Protein AF-0000000069114565 (afdb_homodimer)

Nearest PDB structures (foldseek):
  1kfu-assembly1_L  TM=8.233E-01  e=1.133E-09  Homo sapiens
  1qxp-assembly1_A  TM=8.130E-01  e=9.704E-09  Rattus norvegicus
  1qxp-assembly2_B  TM=8.327E-01  e=2.237E-08  Rattus norvegicus
  2qfe-assembly1_A  TM=8.101E-01  e=4.577E-08  Homo sapiens
  1u5i-assembly1_A  TM=7.507E-01  e=4.577E-08  Rattus norvegicus

Foldseek 3Di:
DQDLPDKDKDKFKDAAPAQAQADPPGPSQLSHKKKKWFDAFWKKWKKKFFDWFFWKFKWKWFFDDAPDPPARGCCPVGVVVIHTFDQWPGPDTDTGIDDITMGGDHGGMMMMGMHGHDGRDMTMMMMMMTISDDIPPTDIYNRD/DQDLPDKDKDKFKDAAPAQAQADPPGPSQQSHKKKKWFDAQWKKWKKKFFDWFFWKFKWKWFFDDAPDPPDRGSCVVGVVVIHTFDQWPGPDTDTGIDDITMGGDHGGMMMMGMHGHDGRDMTMMMMMMTISDDIPPTDIDNRD

Organism: Magallana gigas (NCBI:txid29159)

Secondary structure (DSSP, 8-state):
-----EEEEEEEEE-TTTT---STTSTTGGGS-EEEEEE-SEEEEEEEE-SSS-EEEEEEEEPSSS-----TTHHHHHTTTPEEP-SS---S-EESBPPPEEEEE-SEEEEEEEEESSTT--EEEEEEEEESSPPEEEEEES--/-----EEEEEEEEE-TTTT---STTSTTGGGS-EEEEEE-SEEEEEEEE-SSS-EEEEEEEEPSSS-----TTHHHHHTTTPEEP-SS---S-EESBPPPEEEEE-SEEEEEEEEESSTT--EEEEEEEEESSPPEEEEEES--

InterPro domains:
  IPR022682 Peptidase C2, calpain, large subunit, domain III [PF01067] (11-42)
  IPR036213 Calpain large subunit, domain III superfamily [SSF49758] (7-135)

Radius of gyration: 19.57 Å; Cα contacts (8 Å, |Δi|>4): 804; chains: 2; bounding box: 42×56×42 Å

Sequence (288 aa):
AKSYDHVKCLTGQWRAGSNAGGQVSNRTFHINPQIKIKSSDQRVKFQLMVDSKAPIGLKLFKLKGESVPVGIDWLYKHYRDAVRMTDGDDGPFVMGTSAPAVYSLEAGSYVCLLHMDQPDTERRFALVIRSQTPLYDIEPHQMEAKSYDHVKCLTGQWRAGSNAGGQVSNRTFHINPQIKIKSSDQRVKFQLMVDSKAPIGLKLFKLKGESVPVGIDWLYKHYRDAVRMTDGDDGPFVMGTSAPAVYSLEAGSYVCLLHMDQPDTERRFALVIRSQTPLYDIEPHQME

pLDDT: mean 88.67, std 11.83, range [45.0, 98.0]

Solvent-accessible surface area (backbone atoms only — not comparable to full-atom values): 14811 Å² total; per-residue (Å²): 129,88,58,52,72,30,76,48,70,52,68,38,33,32,32,56,91,67,23,19,19,9,30,80,88,36,92,45,24,45,38,18,26,32,34,35,36,32,36,57,70,42,52,38,32,42,27,50,32,40,87,48,87,40,53,34,30,52,46,42,28,39,47,76,64,85,84,62,77,90,54,82,41,48,51,60,74,35,44,84,66,32,43,75,58,74,76,32,70,41,64,81,60,36,56,18,57,43,71,66,20,46,33,82,37,60,66,46,35,34,39,38,37,41,28,37,71,47,59,47,50,64,47,49,36,38,38,40,40,30,18,54,56,78,68,46,72,73,45,78,39,50,41,103,129,87,58,52,71,29,76,48,70,50,69,38,33,33,33,56,92,67,22,19,19,10,30,82,89,37,92,44,23,48,39,16,28,34,34,33,34,33,38,58,71,40,50,37,32,42,26,50,31,40,89,45,88,40,52,34,32,52,47,42,27,39,47,75,66,86,81,64,74,86,52,88,40,51,51,62,76,34,43,86,65,31,43,74,59,73,77,32,68,41,66,84,61,37,56,18,60,44,71,65,19,47,34,82,38,59,67,45,36,34,37,37,39,43,27,39,70,47,59,49,50,64,46,49,38,40,39,40,39,31,18,55,56,78,69,46,71,72,44,78,40,52,39,103

Structure (mmCIF, N/CA/C/O backbone):
data_AF-0000000069114565-model_v1
#
loop_
_entity.id
_entity.type
_entity.pdbx_description
1 polymer 'Peptidase C2 calpain large subunit domain-containing protein'
#
loop_
_atom_site.group_PDB
_atom_site.id
_atom_site.type_symbol
_atom_site.label_atom_id
_atom_site.label_alt_id
_atom_site.label_comp_id
_atom_site.label_asym_id
_atom_site.label_entity_id
_atom_site.label_seq_id
_atom_site.pdbx_PDB_ins_code
_atom_site.Cartn_x
_atom_site.Cartn_y
_atom_site.Cartn_z
_atom_site.occupancy
_atom_site.B_iso_or_equiv
_atom_site.auth_seq_id
_atom_site.auth_comp_id
_atom_site.auth_asym_id
_atom_site.auth_atom_id
_atom_site.pdbx_PDB_model_num
ATOM 1 N N . ALA A 1 1 ? -22.625 -2.672 -4.906 1 45 1 ALA A N 1
ATOM 2 C CA . ALA A 1 1 ? -21.406 -3.455 -5.027 1 45 1 ALA A CA 1
ATOM 3 C C . ALA A 1 1 ? -20.734 -3.648 -3.67 1 45 1 ALA A C 1
ATOM 5 O O . ALA A 1 1 ? -20.766 -2.748 -2.826 1 45 1 ALA A O 1
ATOM 6 N N . LYS A 1 2 ? -20.484 -4.863 -3.246 1 62.31 2 LYS A N 1
ATOM 7 C CA . LYS A 1 2 ? -19.938 -5.121 -1.918 1 62.31 2 LYS A CA 1
ATOM 8 C C . LYS A 1 2 ? -18.578 -4.441 -1.741 1 62.31 2 LYS A C 1
ATOM 10 O O . LYS A 1 2 ? -17.75 -4.43 -2.662 1 62.31 2 LYS A O 1
ATOM 15 N N . SER A 1 3 ? -18.375 -3.717 -0.703 1 83.5 3 SER A N 1
ATOM 16 C CA . SER A 1 3 ? -17.203 -2.91 -0.354 1 83.5 3 SER A CA 1
ATOM 17 C C . SER A 1 3 ? -16.016 -3.787 -0.011 1 83.5 3 SER A C 1
ATOM 19 O O . SER A 1 3 ? -16.172 -4.914 0.46 1 83.5 3 SER A O 1
ATOM 21 N N . TYR A 1 4 ? -14.93 -3.518 -0.541 1 93.38 4 TYR A N 1
ATOM 22 C CA . TYR A 1 4 ? -13.68 -4.184 -0.188 1 93.38 4 TYR A CA 1
ATOM 23 C C . TYR A 1 4 ? -13.172 -3.715 1.171 1 93.38 4 TYR A C 1
ATOM 25 O O . TYR A 1 4 ? -12.141 -3.053 1.26 1 93.38 4 TYR A O 1
ATOM 33 N N . ASP A 1 5 ? -13.797 -4.203 2.199 1 91.25 5 ASP A N 1
ATOM 34 C CA . ASP A 1 5 ? -13.609 -3.604 3.518 1 91.25 5 ASP A CA 1
ATOM 35 C C . ASP A 1 5 ? -12.516 -4.328 4.301 1 91.25 5 ASP A C 1
ATOM 37 O O . ASP A 1 5 ? -12.367 -4.117 5.504 1 91.25 5 ASP A O 1
ATOM 41 N N . HIS A 1 6 ? -11.883 -5.234 3.736 1 95.25 6 HIS A N 1
ATOM 42 C CA . HIS A 1 6 ? -10.727 -5.883 4.348 1 95.25 6 HIS A CA 1
ATOM 43 C C . HIS A 1 6 ? -9.445 -5.559 3.584 1 95.25 6 HIS A C 1
ATOM 45 O O . HIS A 1 6 ? -9.359 -5.801 2.379 1 95.25 6 HIS A O 1
ATOM 51 N N . VAL A 1 7 ? -8.484 -4.953 4.301 1 96 7 VAL A N 1
ATOM 52 C CA . VAL A 1 7 ? -7.27 -4.488 3.639 1 96 7 VAL A CA 1
ATOM 53 C C . VAL A 1 7 ? -6.043 -5.066 4.34 1 96 7 VAL A C 1
ATOM 55 O O . VAL A 1 7 ? -5.961 -5.059 5.57 1 96 7 VAL A O 1
ATOM 58 N N . LYS A 1 8 ? -5.168 -5.641 3.594 1 95.56 8 LYS A N 1
ATOM 59 C CA . LYS A 1 8 ? -3.863 -6.109 4.051 1 95.56 8 LYS A CA 1
ATOM 60 C C . LYS A 1 8 ? -2.738 -5.504 3.213 1 95.56 8 LYS A C 1
ATOM 62 O O . LYS A 1 8 ? -2.908 -5.262 2.018 1 95.56 8 LYS A O 1
ATOM 67 N N . CYS A 1 9 ? -1.69 -5.203 3.855 1 95.44 9 CYS A N 1
ATOM 68 C CA . CYS A 1 9 ? -0.542 -4.648 3.15 1 95.44 9 CYS A CA 1
ATOM 69 C C . CYS A 1 9 ? 0.726 -5.43 3.469 1 95.44 9 CYS A C 1
ATOM 71 O O . CYS A 1 9 ? 0.969 -5.781 4.625 1 95.44 9 CYS A O 1
ATOM 73 N N . LEU A 1 10 ? 1.5 -5.746 2.516 1 96.62 10 LEU A N 1
ATOM 74 C CA . LEU A 1 10 ? 2.773 -6.449 2.631 1 96.62 10 LEU A CA 1
ATOM 75 C C . LEU A 1 10 ? 3.887 -5.668 1.939 1 96.62 10 LEU A C 1
ATOM 77 O O . LEU A 1 10 ? 3.643 -4.965 0.958 1 96.62 10 LEU A O 1
ATOM 81 N N . THR A 1 11 ? 5.059 -5.75 2.465 1 97 11 THR A N 1
ATOM 82 C CA . THR A 1 11 ? 6.23 -5.168 1.821 1 97 11 THR A CA 1
ATOM 83 C C . THR A 1 11 ? 7.32 -6.219 1.631 1 97 11 THR A C 1
ATOM 85 O O . THR A 1 11 ? 7.293 -7.273 2.268 1 97 11 THR A O 1
ATOM 88 N N . GLY A 1 12 ? 8.102 -5.961 0.69 1 97.19 12 GLY A N 1
ATOM 89 C CA . GLY A 1 12 ? 9.234 -6.836 0.424 1 97.19 12 GLY A CA 1
ATOM 90 C C . GLY A 1 12 ? 10.258 -6.223 -0.508 1 97.19 12 GLY A C 1
ATOM 91 O O . GLY A 1 12 ? 10.242 -5.012 -0.746 1 97.19 12 GLY A O 1
ATOM 92 N N . GLN A 1 13 ? 11.18 -7.105 -0.92 1 97.25 13 GLN A N 1
ATOM 93 C CA . GLN A 1 13 ? 12.258 -6.668 -1.801 1 97.25 13 GLN A CA 1
ATOM 94 C C . GLN A 1 13 ? 12.703 -7.793 -2.734 1 97.25 13 GLN A C 1
ATOM 96 O O . GLN A 1 13 ? 12.922 -8.922 -2.293 1 97.25 13 GLN A O 1
ATOM 101 N N . TRP A 1 14 ? 12.672 -7.473 -3.982 1 97.06 14 TRP A N 1
ATOM 102 C CA . TRP A 1 14 ? 13.422 -8.328 -4.898 1 97.06 14 TRP A CA 1
ATOM 103 C C . TRP A 1 14 ? 14.93 -8.133 -4.719 1 97.06 14 TRP A C 1
ATOM 105 O O . TRP A 1 14 ? 15.414 -7.004 -4.738 1 97.06 14 TRP A O 1
ATOM 115 N N . ARG A 1 15 ? 15.625 -9.18 -4.566 1 97.44 15 ARG A N 1
ATOM 116 C CA . ARG A 1 15 ? 17.078 -9.133 -4.406 1 97.44 15 ARG A CA 1
ATOM 117 C C . ARG A 1 15 ? 17.766 -9.984 -5.469 1 97.44 15 ARG A C 1
ATOM 119 O O . ARG A 1 15 ? 17.391 -11.141 -5.688 1 97.44 15 ARG A O 1
ATOM 126 N N . ALA A 1 16 ? 18.7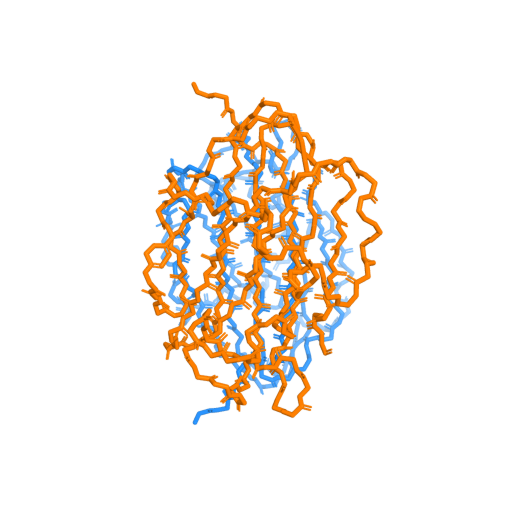5 -9.352 -6.031 1 97.38 16 ALA A N 1
ATOM 127 C CA . ALA A 1 16 ? 19.547 -10.07 -7.027 1 97.38 16 ALA A CA 1
ATOM 128 C C . ALA A 1 16 ? 20.219 -11.297 -6.414 1 97.38 16 ALA A C 1
ATOM 130 O O . ALA A 1 16 ? 20.734 -11.234 -5.297 1 97.38 16 ALA A O 1
ATOM 131 N N . GLY A 1 17 ? 20.156 -12.352 -7.188 1 95.69 17 GLY A N 1
ATOM 132 C CA . GLY A 1 17 ? 20.781 -13.578 -6.727 1 95.69 17 GLY A CA 1
ATOM 133 C C . GLY A 1 17 ? 19.969 -14.312 -5.68 1 95.69 17 GLY A C 1
ATOM 134 O O . GLY A 1 17 ? 20.406 -15.32 -5.133 1 95.69 17 GLY A O 1
ATOM 135 N N . SER A 1 18 ? 18.844 -13.844 -5.398 1 95.75 18 SER A N 1
ATOM 136 C CA . SER A 1 18 ? 18 -14.445 -4.363 1 95.75 18 SER A CA 1
ATOM 137 C C . SER A 1 18 ? 16.578 -14.664 -4.863 1 95.75 18 SER A C 1
ATOM 139 O O . SER A 1 18 ? 16.281 -15.703 -5.453 1 95.75 18 SER A O 1
ATOM 141 N N . ASN A 1 19 ? 15.758 -13.68 -4.93 1 95.75 19 ASN A N 1
ATOM 142 C CA . ASN A 1 19 ? 14.352 -13.93 -5.227 1 95.75 19 ASN A CA 1
ATOM 143 C C . ASN A 1 19 ? 13.867 -13.094 -6.41 1 95.75 19 ASN A C 1
ATOM 145 O O . ASN A 1 19 ? 12.664 -12.867 -6.566 1 95.75 19 ASN A O 1
ATOM 149 N N . ALA A 1 20 ? 14.82 -12.5 -7.094 1 97.06 20 ALA A N 1
ATOM 150 C CA . ALA A 1 20 ? 14.492 -11.734 -8.297 1 97.06 20 ALA A CA 1
ATOM 151 C C . ALA A 1 20 ? 14.516 -12.625 -9.531 1 97.06 20 ALA A C 1
ATOM 153 O O . ALA A 1 20 ? 15.461 -12.586 -10.32 1 97.06 20 ALA A O 1
ATOM 154 N N . GLY A 1 21 ? 13.406 -13.258 -9.789 1 95.31 21 GLY A N 1
ATOM 155 C CA . GLY A 1 21 ? 13.406 -14.328 -10.773 1 95.31 21 GLY A CA 1
ATOM 156 C C . GLY A 1 21 ? 12.969 -13.883 -12.148 1 95.31 21 GLY A C 1
ATOM 157 O O . GLY A 1 21 ? 13.094 -14.633 -13.125 1 95.31 21 GLY A O 1
ATOM 158 N N . GLY A 1 22 ? 12.359 -12.633 -12.25 1 95.56 22 GLY A N 1
ATOM 159 C CA . GLY A 1 22 ? 11.883 -12.172 -13.547 1 95.56 22 GLY A CA 1
ATOM 160 C C . GLY A 1 22 ? 10.492 -12.664 -13.883 1 95.56 22 GLY A C 1
ATOM 161 O O . GLY A 1 22 ? 9.812 -13.25 -13.031 1 95.56 22 GLY A O 1
ATOM 162 N N . GLN A 1 23 ? 10.086 -12.453 -15.125 1 94.44 23 GLN A N 1
ATOM 163 C CA . GLN A 1 23 ? 8.711 -12.773 -15.516 1 94.44 23 GLN A CA 1
ATOM 164 C C . GLN A 1 23 ? 8.547 -14.266 -15.75 1 94.44 23 GLN A C 1
ATOM 166 O O . GLN A 1 23 ? 9.516 -15.023 -15.703 1 94.44 23 GLN A O 1
ATOM 171 N N . VAL A 1 24 ? 7.293 -14.695 -15.977 1 88.44 24 VAL A N 1
ATOM 172 C CA . VAL A 1 24 ? 6.902 -16.109 -15.984 1 88.44 24 VAL A CA 1
ATOM 173 C C . VAL A 1 24 ? 7.633 -16.844 -17.109 1 88.44 24 VAL A C 1
ATOM 175 O O . VAL A 1 24 ? 7.816 -18.062 -17.047 1 88.44 24 VAL A O 1
ATOM 178 N N . SER A 1 25 ? 8.086 -16.172 -18.125 1 90.19 25 SER A N 1
ATOM 179 C CA . SER A 1 25 ? 8.797 -16.812 -19.219 1 90.19 25 SER A CA 1
ATOM 180 C C . SER A 1 25 ? 10.211 -17.203 -18.812 1 90.19 25 SER A C 1
ATOM 182 O O . SER A 1 25 ? 10.867 -18 -19.484 1 90.19 25 SER A O 1
ATOM 184 N N . ASN A 1 26 ? 10.695 -16.688 -17.781 1 93 26 ASN A N 1
ATOM 185 C CA . ASN A 1 26 ? 12.016 -17.031 -17.266 1 93 26 ASN A CA 1
ATOM 186 C C . ASN A 1 26 ? 11.977 -18.328 -16.453 1 93 26 ASN A C 1
ATOM 188 O O . ASN A 1 26 ? 11.039 -18.562 -15.695 1 93 26 ASN A O 1
ATOM 192 N N . ARG A 1 27 ? 12.992 -19.078 -16.531 1 90.44 27 ARG A N 1
ATOM 193 C CA . ARG A 1 27 ? 13.078 -20.344 -15.805 1 90.44 27 ARG A CA 1
ATOM 194 C C . ARG A 1 27 ? 13.055 -20.109 -14.297 1 90.44 27 ARG A C 1
ATOM 196 O O . ARG A 1 27 ? 12.602 -20.969 -13.539 1 90.44 27 ARG A O 1
ATOM 203 N N . THR A 1 28 ? 13.484 -18.922 -13.852 1 92.19 28 THR A N 1
ATOM 204 C CA . THR A 1 28 ? 13.648 -18.656 -12.43 1 92.19 28 THR A CA 1
ATOM 205 C C . THR A 1 28 ? 12.422 -17.938 -11.867 1 92.19 28 THR A C 1
ATOM 207 O O . THR A 1 28 ? 12.43 -17.484 -10.719 1 92.19 28 THR A O 1
ATOM 210 N N . PHE A 1 29 ? 11.32 -17.875 -12.633 1 91.62 29 PHE A N 1
ATOM 211 C CA . PHE A 1 29 ? 10.188 -17.062 -12.234 1 91.62 29 PHE A CA 1
ATOM 212 C C . PHE A 1 29 ? 9.641 -17.5 -10.883 1 91.62 29 PHE A C 1
ATOM 214 O O . PHE A 1 29 ? 9.094 -16.703 -10.125 1 91.62 29 PHE A O 1
ATOM 221 N N . HIS A 1 30 ? 9.82 -18.766 -10.508 1 90.38 30 HIS A N 1
ATOM 222 C CA . HIS A 1 30 ? 9.188 -19.344 -9.328 1 90.38 30 HIS A CA 1
ATOM 223 C C . HIS A 1 30 ? 9.875 -18.875 -8.047 1 90.38 30 HIS A C 1
ATOM 225 O O . HIS A 1 30 ? 9.344 -19.062 -6.945 1 90.38 30 HIS A O 1
ATOM 231 N N . ILE A 1 31 ? 11.039 -18.172 -8.172 1 92.88 31 ILE A N 1
ATOM 232 C CA . ILE A 1 31 ? 11.727 -17.734 -6.957 1 92.88 31 ILE A CA 1
ATOM 233 C C . ILE A 1 31 ? 11.242 -16.344 -6.562 1 92.88 31 ILE A C 1
ATOM 235 O O . ILE A 1 31 ? 11.617 -15.828 -5.508 1 92.88 31 ILE A O 1
ATOM 239 N N . ASN A 1 32 ? 10.445 -15.766 -7.387 1 94.62 32 ASN A N 1
ATOM 240 C CA . ASN A 1 32 ? 9.883 -14.453 -7.082 1 94.62 32 ASN A CA 1
ATOM 241 C C . ASN A 1 32 ? 9.016 -14.492 -5.824 1 94.62 32 ASN A C 1
ATOM 243 O O . ASN A 1 32 ? 8.57 -15.562 -5.41 1 94.62 32 ASN A O 1
ATOM 247 N N . PRO A 1 33 ? 8.758 -13.336 -5.215 1 95.06 33 PRO A N 1
ATOM 248 C CA . PRO A 1 33 ? 7.832 -13.273 -4.082 1 95.06 33 PRO A CA 1
ATOM 249 C C . PRO A 1 33 ? 6.465 -13.867 -4.41 1 95.06 33 PRO A C 1
ATOM 251 O O . PRO A 1 33 ? 5.914 -13.609 -5.484 1 95.06 33 PRO A O 1
ATOM 254 N N . GLN A 1 34 ? 5.973 -14.617 -3.498 1 93.38 34 GLN A N 1
ATOM 255 C CA . GLN A 1 34 ? 4.684 -15.281 -3.639 1 93.38 34 GLN A CA 1
ATOM 256 C C . GLN A 1 34 ? 3.838 -15.117 -2.379 1 93.38 34 GLN A C 1
ATOM 258 O O . GLN A 1 34 ? 4.363 -15.133 -1.266 1 93.38 34 GLN A O 1
ATOM 263 N N . ILE A 1 35 ? 2.527 -15.016 -2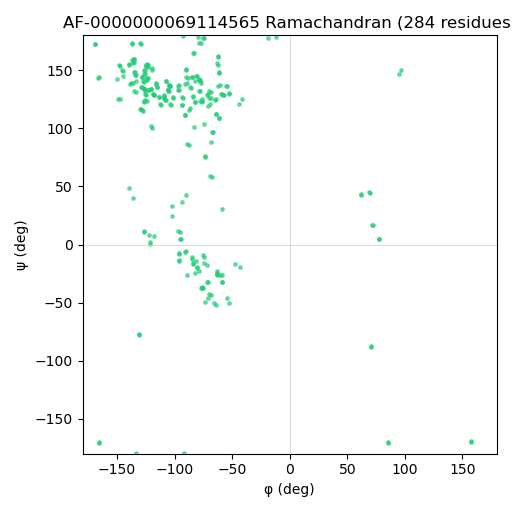.627 1 93.25 35 ILE A N 1
ATOM 264 C CA . ILE A 1 35 ? 1.592 -14.961 -1.509 1 93.25 35 ILE A CA 1
ATOM 265 C C . ILE A 1 35 ? 0.481 -15.992 -1.711 1 93.25 35 ILE A C 1
ATOM 267 O O . ILE A 1 35 ? -0.31 -15.883 -2.65 1 93.25 35 ILE A O 1
ATOM 271 N N . LYS A 1 36 ? 0.442 -16.891 -0.832 1 90.81 36 LYS A N 1
ATOM 272 C CA . LYS A 1 36 ? -0.674 -17.828 -0.847 1 90.81 36 LYS A CA 1
ATOM 273 C C . LYS A 1 36 ? -1.869 -17.266 -0.075 1 90.81 36 LYS A C 1
ATOM 275 O O . LYS A 1 36 ? -1.71 -16.734 1.021 1 90.81 36 LYS A O 1
ATOM 280 N N . ILE A 1 37 ? -2.955 -17.406 -0.664 1 92.06 37 ILE A N 1
ATOM 281 C CA . ILE A 1 37 ? -4.164 -16.953 0.02 1 92.06 37 ILE A CA 1
ATOM 282 C C . ILE A 1 37 ? -5.254 -18.016 -0.112 1 92.06 37 ILE A C 1
ATOM 284 O O . ILE A 1 37 ? -5.27 -18.781 -1.082 1 92.06 37 ILE A O 1
ATOM 288 N N . LYS A 1 38 ? -6.059 -18.078 0.865 1 92.94 38 LYS A N 1
ATOM 289 C CA . LYS A 1 38 ? -7.324 -18.812 0.797 1 92.94 38 LYS A CA 1
ATOM 290 C C . LYS A 1 38 ? -8.508 -17.859 0.773 1 92.94 38 LYS A C 1
ATOM 292 O O . LYS A 1 38 ? -8.578 -16.922 1.578 1 92.94 38 LYS A O 1
ATOM 297 N N . SER A 1 39 ? -9.305 -18.062 -0.159 1 94.06 39 SER A N 1
ATOM 298 C CA . SER A 1 39 ? -10.406 -17.125 -0.337 1 94.06 39 SER A CA 1
ATOM 299 C C . SER A 1 39 ? -11.75 -17.859 -0.415 1 94.06 39 SER A C 1
ATOM 301 O O . SER A 1 39 ? -11.82 -18.969 -0.923 1 94.06 39 SER A O 1
ATOM 303 N N . SER A 1 40 ? -12.789 -17.25 0.141 1 95.81 40 SER A N 1
ATOM 304 C CA . SER A 1 40 ? -14.164 -17.609 -0.206 1 95.81 40 SER A CA 1
ATOM 305 C C . SER A 1 40 ? -14.547 -17.062 -1.58 1 95.81 40 SER A C 1
ATOM 307 O O . SER A 1 40 ? -13.711 -16.484 -2.281 1 95.81 40 SER A O 1
ATOM 309 N N . ASP A 1 41 ? -15.773 -17.359 -2.037 1 96.62 41 ASP A N 1
ATOM 310 C CA . ASP A 1 41 ? -16.281 -16.734 -3.254 1 96.62 41 ASP A CA 1
ATOM 311 C C . ASP A 1 41 ? -16.375 -15.219 -3.086 1 96.62 41 ASP A C 1
ATOM 313 O O . ASP A 1 41 ? -17.219 -14.719 -2.35 1 96.62 41 ASP A O 1
ATOM 317 N N . GLN A 1 42 ? -15.492 -14.531 -3.762 1 97.19 42 GLN A N 1
ATOM 318 C CA . GLN A 1 42 ? -15.492 -13.078 -3.625 1 97.19 42 GLN A CA 1
ATOM 319 C C . GLN A 1 42 ? -14.594 -12.43 -4.672 1 97.19 42 GLN A C 1
ATOM 321 O O . GLN A 1 42 ? -13.875 -13.117 -5.395 1 97.19 42 GLN A O 1
ATOM 326 N N . ARG A 1 43 ? -14.672 -11.148 -4.703 1 96.31 43 ARG A N 1
ATOM 327 C CA . ARG A 1 43 ? -13.719 -10.367 -5.488 1 96.31 43 ARG A CA 1
ATOM 328 C C . ARG A 1 43 ? -12.578 -9.859 -4.617 1 96.31 43 ARG A C 1
ATOM 330 O O . ARG A 1 43 ? -12.797 -9.461 -3.471 1 96.31 43 ARG A O 1
ATOM 337 N N . VAL A 1 44 ? -11.414 -9.953 -5.133 1 96.81 44 VAL A N 1
ATOM 338 C CA . VAL A 1 44 ? -10.219 -9.5 -4.43 1 96.81 44 VAL A CA 1
ATOM 339 C C . VAL A 1 44 ? -9.406 -8.578 -5.336 1 96.81 44 VAL A C 1
ATOM 341 O O . VAL A 1 44 ? -9.25 -8.844 -6.531 1 96.81 44 VAL A O 1
ATOM 344 N N . LYS A 1 45 ? -8.938 -7.48 -4.77 1 95.81 45 LYS A N 1
ATOM 345 C CA . LYS A 1 45 ? -8.094 -6.512 -5.469 1 95.81 45 LYS A CA 1
ATOM 346 C C . LYS A 1 45 ? -6.645 -6.609 -5.008 1 95.81 45 LYS A C 1
ATOM 348 O O . LYS A 1 45 ? -6.371 -6.68 -3.809 1 95.81 45 LYS A O 1
ATOM 353 N N . PHE A 1 46 ? -5.758 -6.621 -5.98 1 96 46 PHE A N 1
ATOM 354 C CA . PHE A 1 46 ? -4.324 -6.566 -5.711 1 96 46 PHE A CA 1
ATOM 355 C C . PHE A 1 46 ? -3.705 -5.324 -6.336 1 96 46 PHE A C 1
ATOM 357 O O . PHE A 1 46 ? -3.908 -5.051 -7.523 1 96 46 PHE A O 1
ATOM 364 N N . GLN A 1 47 ? -2.996 -4.625 -5.609 1 94.69 47 GLN A N 1
ATOM 365 C CA . GLN A 1 47 ? -2.268 -3.471 -6.125 1 94.69 47 GLN A CA 1
ATOM 366 C C . GLN A 1 47 ? -0.793 -3.531 -5.734 1 94.69 47 GLN A C 1
ATOM 368 O O . GLN A 1 47 ? -0.457 -3.467 -4.551 1 94.69 47 GLN A O 1
ATOM 373 N N . LEU A 1 48 ? 0.036 -3.648 -6.719 1 95.62 48 LEU A N 1
ATOM 374 C CA . LEU A 1 48 ? 1.481 -3.752 -6.551 1 95.62 48 LEU A CA 1
ATOM 375 C C . LEU A 1 48 ? 2.166 -2.438 -6.914 1 95.62 48 LEU A C 1
ATOM 377 O O . LEU A 1 48 ? 1.811 -1.8 -7.906 1 95.62 48 LEU A O 1
ATOM 381 N N . MET A 1 49 ? 3.139 -2.002 -6.094 1 94.81 49 MET A N 1
ATOM 382 C CA . MET A 1 49 ? 3.76 -0.715 -6.395 1 94.81 49 MET A CA 1
ATOM 383 C C . MET A 1 49 ? 5.242 -0.729 -6.035 1 94.81 49 MET A C 1
ATOM 385 O O . MET A 1 49 ? 5.645 -1.377 -5.066 1 94.81 49 MET A O 1
ATOM 389 N N . VAL A 1 50 ? 6.02 0.02 -6.742 1 94.62 50 VAL A N 1
ATOM 390 C CA . VAL A 1 50 ? 7.422 0.313 -6.469 1 94.62 50 VAL A CA 1
ATOM 391 C C . VAL A 1 50 ? 7.656 1.82 -6.535 1 94.62 50 VAL A C 1
ATOM 393 O O . VAL A 1 50 ? 6.719 2.594 -6.746 1 94.62 50 VAL A O 1
ATOM 396 N N . ASP A 1 51 ? 8.828 2.262 -6.18 1 91.38 51 ASP A N 1
ATOM 397 C CA . ASP A 1 51 ? 9.094 3.678 -5.941 1 91.38 51 ASP A CA 1
ATOM 398 C C . ASP A 1 51 ? 9.312 4.426 -7.254 1 91.38 51 ASP A C 1
ATOM 400 O O . ASP A 1 51 ? 9.281 5.656 -7.285 1 91.38 51 ASP A O 1
ATOM 404 N N . SER A 1 52 ? 9.625 3.742 -8.289 1 86.75 52 SER A N 1
ATOM 405 C CA . SER A 1 52 ? 9.977 4.363 -9.555 1 86.75 52 SER A CA 1
ATOM 406 C C . SER A 1 52 ? 9.328 3.637 -10.727 1 86.75 52 SER A C 1
ATOM 408 O O . SER A 1 52 ? 8.664 2.615 -10.539 1 86.75 52 SER A O 1
ATOM 410 N N . LYS A 1 53 ? 9.57 4.324 -11.812 1 87.31 53 LYS A N 1
ATOM 411 C CA . LYS A 1 53 ? 9.055 3.697 -13.031 1 87.31 53 LYS A CA 1
ATOM 412 C C . LYS A 1 53 ? 9.805 2.406 -13.344 1 87.31 53 LYS A C 1
ATOM 414 O O . LYS A 1 53 ? 10.945 2.445 -13.797 1 87.31 53 LYS A O 1
ATOM 419 N N . ALA A 1 54 ? 9.344 1.398 -13.008 1 91.88 54 ALA A N 1
ATOM 420 C CA . ALA A 1 54 ? 9.844 0.054 -13.273 1 91.88 54 ALA A CA 1
ATOM 421 C C . ALA A 1 54 ? 8.711 -0.896 -13.633 1 91.88 54 ALA A C 1
ATOM 423 O O . ALA A 1 54 ? 7.629 -0.84 -13.039 1 91.88 54 ALA A O 1
ATOM 424 N N . PRO A 1 55 ? 9 -1.729 -14.609 1 94.75 55 PRO A N 1
ATOM 425 C CA . PRO A 1 55 ? 7.949 -2.682 -14.992 1 94.75 55 PRO A CA 1
ATOM 426 C C . PRO A 1 55 ? 7.727 -3.764 -13.938 1 94.75 55 PRO A C 1
ATOM 428 O O . PRO A 1 55 ? 8.656 -4.492 -13.578 1 94.75 55 PRO A O 1
ATOM 431 N N . ILE A 1 56 ? 6.594 -3.789 -13.453 1 95.88 56 ILE A N 1
ATOM 432 C CA . ILE A 1 56 ? 6.242 -4.805 -12.461 1 95.88 56 ILE A CA 1
ATOM 433 C C . ILE A 1 56 ? 5.023 -5.594 -12.945 1 95.88 56 ILE A C 1
ATOM 435 O O . ILE A 1 56 ? 4.223 -5.086 -13.734 1 95.88 56 ILE A O 1
ATOM 439 N N . GLY A 1 57 ? 4.969 -6.859 -12.453 1 95.5 57 GLY A N 1
ATOM 440 C CA . GLY A 1 57 ? 3.842 -7.707 -12.805 1 95.5 57 GLY A CA 1
ATOM 441 C C . GLY A 1 57 ? 3.348 -8.547 -11.641 1 95.5 57 GLY A C 1
ATOM 442 O O . GLY A 1 57 ? 4.102 -8.828 -10.711 1 95.5 57 GLY A O 1
ATOM 443 N N . LEU A 1 58 ? 2.131 -8.883 -11.773 1 96.12 58 LEU A N 1
ATOM 444 C CA . LEU A 1 58 ? 1.455 -9.766 -10.828 1 96.12 58 LEU A CA 1
ATOM 445 C C . LEU A 1 58 ? 0.628 -10.82 -11.57 1 96.12 58 LEU A C 1
ATOM 447 O O . LEU A 1 58 ? -0.055 -10.5 -12.547 1 96.12 58 LEU A O 1
ATOM 451 N N . LYS A 1 59 ? 0.812 -12.031 -11.141 1 93.38 59 LYS A N 1
ATOM 452 C CA . LYS A 1 59 ? 0.012 -13.125 -11.68 1 93.38 59 LYS A CA 1
ATOM 453 C C . LYS A 1 59 ? -0.649 -13.922 -10.555 1 93.38 59 LYS A C 1
ATOM 455 O O . LYS A 1 59 ? -0.033 -14.172 -9.516 1 93.38 59 LYS A O 1
ATOM 460 N N . LEU A 1 60 ? -1.852 -14.297 -10.797 1 94.62 60 LEU A N 1
ATOM 461 C CA . LEU A 1 60 ? -2.58 -15.094 -9.812 1 94.62 60 LEU A CA 1
ATOM 462 C C . LEU A 1 60 ? -2.885 -16.484 -10.367 1 94.62 60 LEU A C 1
ATOM 464 O O . LEU A 1 60 ? -3.334 -16.625 -11.5 1 94.62 60 LEU A O 1
ATOM 468 N N . PHE A 1 61 ? -2.648 -17.453 -9.523 1 92.38 61 PHE A N 1
ATOM 469 C CA . PHE A 1 61 ? -2.871 -18.844 -9.906 1 92.38 61 PHE A CA 1
ATOM 470 C C . PHE A 1 61 ? -3.799 -19.547 -8.906 1 92.38 61 PHE A C 1
ATOM 472 O O . PHE A 1 61 ? -3.607 -19.438 -7.695 1 92.38 61 PHE A O 1
ATOM 479 N N . LYS A 1 62 ? -4.734 -20.203 -9.438 1 91.88 62 LYS A N 1
ATOM 480 C CA . LYS A 1 62 ? -5.555 -21.062 -8.602 1 91.88 62 LYS A CA 1
ATOM 481 C C . LYS A 1 62 ? -4.895 -22.422 -8.398 1 91.88 62 LYS A C 1
ATOM 483 O O . LYS A 1 62 ? -4.438 -23.047 -9.359 1 91.88 62 LYS A O 1
ATOM 488 N N . LEU A 1 63 ? -4.781 -22.797 -7.203 1 87.12 63 LEU A N 1
ATOM 489 C CA . LEU A 1 63 ? -4.172 -24.078 -6.895 1 87.12 63 LEU A CA 1
ATOM 490 C C . LEU A 1 63 ? -5.219 -25.188 -6.859 1 87.12 63 LEU A C 1
ATOM 492 O O . LEU A 1 63 ? -6.355 -24.953 -6.434 1 87.12 63 LEU A O 1
ATOM 496 N N . LYS A 1 64 ? -4.684 -26.312 -7.34 1 80.75 64 LYS A N 1
ATOM 497 C CA . LYS A 1 64 ? -5.539 -27.484 -7.227 1 80.75 64 LYS A CA 1
ATOM 498 C C . LYS A 1 64 ? -5.355 -28.172 -5.875 1 80.75 64 LYS A C 1
ATOM 500 O O . LYS A 1 64 ? -4.227 -28.438 -5.453 1 80.75 64 LYS A O 1
ATOM 505 N N . GLY A 1 65 ? -6.297 -28.266 -4.996 1 68.06 65 GLY A N 1
ATOM 506 C CA . GLY A 1 65 ? -6.289 -28.984 -3.734 1 68.06 65 GLY A CA 1
ATOM 507 C C . GLY A 1 65 ? -5.945 -28.094 -2.547 1 68.06 65 GLY A C 1
ATOM 508 O O . GLY A 1 65 ? -5.371 -27.016 -2.713 1 68.06 65 GLY A O 1
ATOM 509 N N . GLU A 1 66 ? -6.387 -28.312 -1.354 1 58.44 66 GLU A N 1
ATOM 510 C CA . GLU A 1 66 ? -6.336 -27.469 -0.165 1 58.44 66 GLU A CA 1
ATOM 511 C C . GLU A 1 66 ? -4.93 -27.422 0.424 1 58.44 66 GLU A C 1
ATOM 513 O O . GLU A 1 66 ? -4.512 -26.406 0.98 1 58.44 66 GLU A O 1
ATOM 518 N N . SER A 1 67 ? -4.266 -28.641 0.64 1 55.5 67 SER A N 1
ATOM 519 C CA . SER A 1 67 ? -3.129 -28.734 1.554 1 55.5 67 SER A CA 1
ATOM 520 C C . SER A 1 67 ? -1.812 -28.484 0.824 1 55.5 67 SER A C 1
ATOM 522 O O . SER A 1 67 ? -1.119 -29.438 0.451 1 55.5 67 SER A O 1
ATOM 524 N N . VAL A 1 68 ? -1.781 -27.609 0.04 1 53.31 68 VAL A N 1
ATOM 525 C CA . VAL A 1 68 ? -0.477 -27.5 -0.605 1 53.31 68 VAL A CA 1
ATOM 526 C C . VAL A 1 68 ? 0.466 -26.688 0.282 1 53.31 68 VAL A C 1
ATOM 528 O O . VAL A 1 68 ? 0.156 -25.547 0.656 1 53.31 68 VAL A O 1
ATOM 531 N N . PRO A 1 69 ? 1.39 -27.469 1.047 1 48.94 69 PRO A N 1
ATOM 532 C CA . PRO A 1 69 ? 2.367 -26.703 1.835 1 48.94 69 PRO A CA 1
ATOM 533 C C . PRO A 1 69 ? 2.926 -25.5 1.085 1 48.94 69 PRO A C 1
ATOM 535 O O . PRO A 1 69 ? 3.055 -25.531 -0.141 1 48.94 69 PRO A O 1
ATOM 538 N N . VAL A 1 70 ? 2.807 -24.312 1.701 1 47.34 70 VAL A N 1
ATOM 539 C CA . VAL A 1 70 ? 3.375 -23.016 1.37 1 47.34 70 VAL A CA 1
ATOM 540 C C . VAL A 1 70 ? 4.887 -23.047 1.581 1 47.34 70 VAL A C 1
ATOM 542 O O . VAL A 1 70 ? 5.363 -23.359 2.672 1 47.34 70 VAL A O 1
ATOM 545 N N . GLY A 1 71 ? 5.703 -23.469 0.519 1 48.03 71 GLY A N 1
ATOM 546 C CA . GLY A 1 71 ? 7.148 -23.328 0.472 1 48.03 71 GLY A CA 1
ATOM 547 C C . GLY A 1 71 ? 7.648 -22.781 -0.854 1 48.03 71 GLY A C 1
ATOM 548 O O . GLY A 1 71 ? 6.855 -22.438 -1.727 1 48.03 71 GLY A O 1
ATOM 549 N N . ILE A 1 72 ? 9.109 -22.609 -1.039 1 52.75 72 ILE A N 1
ATOM 550 C CA . ILE A 1 72 ? 9.977 -22.016 -2.045 1 52.75 72 ILE A CA 1
ATOM 551 C C . ILE A 1 72 ? 9.484 -22.391 -3.441 1 52.75 72 ILE A C 1
ATOM 553 O O . ILE A 1 72 ? 9.555 -21.578 -4.367 1 52.75 72 ILE A O 1
ATOM 557 N N . ASP A 1 73 ? 8.703 -23.406 -3.527 1 59.41 73 ASP A N 1
ATOM 558 C CA . ASP A 1 73 ? 8.547 -23.781 -4.93 1 59.41 73 ASP A CA 1
ATOM 559 C C . ASP A 1 73 ? 7.09 -24.094 -5.262 1 59.41 73 ASP A C 1
ATOM 561 O O . ASP A 1 73 ? 6.777 -25.172 -5.77 1 59.41 73 ASP A O 1
ATOM 565 N N . TRP A 1 74 ? 6.121 -23.172 -4.625 1 62.69 74 TRP A N 1
ATOM 566 C CA . TRP A 1 74 ? 4.738 -23.5 -4.957 1 62.69 74 TRP A CA 1
ATOM 567 C C . TRP A 1 74 ? 4.551 -23.609 -6.465 1 62.69 74 TRP A C 1
ATOM 569 O O . TRP A 1 74 ? 3.975 -24.594 -6.957 1 62.69 74 TRP A O 1
ATOM 579 N N . LEU A 1 75 ? 5.051 -22.562 -6.871 1 75.12 75 LEU A N 1
ATOM 580 C CA . LEU A 1 75 ? 4.801 -22.531 -8.312 1 75.12 75 LEU A CA 1
ATOM 581 C C . LEU A 1 75 ? 5.82 -23.375 -9.062 1 75.12 75 LEU A C 1
ATOM 583 O O . LEU A 1 75 ? 5.57 -23.781 -10.203 1 75.12 75 LEU A O 1
ATOM 587 N N . TYR A 1 76 ? 6.859 -23.719 -8.352 1 72.56 76 TYR A N 1
ATOM 588 C CA . TYR A 1 76 ? 7.785 -24.609 -9.039 1 72.56 76 TYR A CA 1
ATOM 589 C C . TYR A 1 76 ? 7.176 -26 -9.219 1 72.56 76 TYR A C 1
ATOM 591 O O . TYR A 1 76 ? 7.242 -26.578 -10.305 1 72.56 76 TYR A O 1
ATOM 599 N N . LYS A 1 77 ? 6.547 -26.422 -8.164 1 70.62 77 LYS A N 1
ATOM 600 C CA . LYS A 1 77 ? 6.074 -27.797 -8.156 1 70.62 77 LYS A CA 1
ATOM 601 C C . LYS A 1 77 ? 4.668 -27.891 -8.742 1 70.62 77 LYS A C 1
ATOM 603 O O . LYS A 1 77 ? 4.309 -28.922 -9.328 1 70.62 77 LYS A O 1
ATOM 608 N N . HIS A 1 78 ? 3.949 -26.812 -8.648 1 72 78 HIS A N 1
ATOM 609 C CA . HIS A 1 78 ? 2.527 -26.938 -8.953 1 72 78 HIS A CA 1
ATOM 610 C C . HIS A 1 78 ? 2.137 -26.078 -10.148 1 72 78 HIS A C 1
ATOM 612 O O . HIS A 1 78 ? 0.952 -25.969 -10.477 1 72 78 HIS A O 1
ATOM 618 N N . TYR A 1 79 ? 3.115 -25.578 -10.68 1 76.5 79 TYR A N 1
ATOM 619 C CA . TYR A 1 79 ? 2.832 -24.656 -11.773 1 76.5 79 TYR A CA 1
ATOM 620 C C . TYR A 1 79 ? 2.059 -25.344 -12.883 1 76.5 79 TYR A C 1
ATOM 622 O O . TYR A 1 79 ? 1.158 -24.75 -13.484 1 76.5 79 TYR A O 1
ATOM 630 N N . ARG A 1 80 ? 2.342 -26.609 -13.023 1 75.56 80 ARG A N 1
ATOM 631 C CA . ARG A 1 80 ? 1.715 -27.312 -14.133 1 75.56 80 ARG A CA 1
ATOM 632 C C . ARG A 1 80 ? 0.225 -27.516 -13.875 1 75.56 80 ARG A C 1
ATOM 634 O O . ARG A 1 80 ? -0.575 -27.531 -14.812 1 75.56 80 ARG A O 1
ATOM 641 N N . ASP A 1 81 ? -0.073 -27.672 -12.539 1 79.81 81 ASP A N 1
ATOM 642 C CA . ASP A 1 81 ? -1.469 -27.938 -12.211 1 79.81 81 ASP A CA 1
ATOM 643 C C . ASP A 1 81 ? -2.205 -26.656 -11.836 1 79.81 81 ASP A C 1
ATOM 645 O O . ASP A 1 81 ? -3.428 -26.656 -11.688 1 79.81 81 ASP A O 1
ATOM 649 N N . ALA A 1 82 ? -1.405 -25.641 -11.734 1 83.44 82 ALA A N 1
ATOM 650 C CA . ALA A 1 82 ? -2.027 -24.375 -11.367 1 83.44 82 ALA A CA 1
ATOM 651 C C . ALA A 1 82 ? -2.705 -23.734 -12.57 1 83.44 82 ALA A C 1
ATOM 653 O O . ALA A 1 82 ? -2.252 -23.891 -13.703 1 83.44 82 ALA A O 1
ATOM 654 N N . VAL A 1 83 ? -3.871 -23.109 -12.281 1 88.19 83 VAL A N 1
ATOM 655 C CA . VAL A 1 83 ? -4.605 -22.438 -13.344 1 88.19 83 VAL A CA 1
ATOM 656 C C . VAL A 1 83 ? -4.41 -20.922 -13.227 1 88.19 83 VAL A C 1
ATOM 658 O O . VAL A 1 83 ? -4.781 -20.328 -12.219 1 88.19 83 VAL A O 1
ATOM 661 N N . ARG A 1 84 ? -3.877 -20.375 -14.273 1 90.44 84 ARG A N 1
ATOM 662 C CA . ARG A 1 84 ? -3.686 -18.938 -14.289 1 90.44 84 ARG A CA 1
ATOM 663 C C . ARG A 1 84 ? -5.023 -18.203 -14.383 1 90.44 84 ARG A C 1
ATOM 665 O O . ARG A 1 84 ? -5.824 -18.484 -15.281 1 90.44 84 ARG A O 1
ATOM 672 N N . MET A 1 85 ? -5.168 -17.328 -13.438 1 93.25 85 MET A N 1
ATOM 673 C CA . MET A 1 85 ? -6.344 -16.469 -13.492 1 93.25 85 MET A CA 1
ATOM 674 C C . MET A 1 85 ? -6.148 -15.352 -14.516 1 93.25 85 MET A C 1
ATOM 676 O O . MET A 1 85 ? -5.094 -14.711 -14.555 1 93.25 85 MET A O 1
ATOM 680 N N . THR A 1 86 ? -7.137 -15.125 -15.391 1 90.75 86 THR A N 1
ATOM 681 C CA . THR A 1 86 ? -6.934 -14.18 -16.484 1 90.75 86 THR A CA 1
ATOM 682 C C . THR A 1 86 ? -7.969 -13.055 -16.422 1 90.75 86 THR A C 1
ATOM 684 O O . THR A 1 86 ? -7.996 -12.188 -17.297 1 90.75 86 THR A O 1
ATOM 687 N N . ASP A 1 87 ? -8.797 -13.102 -15.469 1 91.94 87 ASP A N 1
ATOM 688 C CA . ASP A 1 87 ? -9.875 -12.117 -15.43 1 91.94 87 ASP A CA 1
ATOM 689 C C . ASP A 1 87 ? -9.422 -10.82 -14.773 1 91.94 87 ASP A C 1
ATOM 691 O O . ASP A 1 87 ? -10.117 -9.805 -14.836 1 91.94 87 ASP A O 1
ATOM 695 N N . GLY A 1 88 ? -8.242 -10.938 -14.18 1 87.75 88 GLY A N 1
ATOM 696 C CA . GLY A 1 88 ? -7.742 -9.719 -13.562 1 87.75 88 GLY A CA 1
ATOM 697 C C . GLY A 1 88 ? -7.07 -8.781 -14.547 1 87.75 88 GLY A C 1
ATOM 698 O O . GLY A 1 88 ? -6.543 -9.227 -15.57 1 87.75 88 GLY A O 1
ATOM 699 N N . ASP A 1 89 ? -7.23 -7.523 -14.461 1 81.62 89 ASP A N 1
ATOM 700 C CA . ASP A 1 89 ? -6.496 -6.559 -15.273 1 81.62 89 ASP A CA 1
ATOM 701 C C . ASP A 1 89 ? -5.012 -6.551 -14.906 1 81.62 89 ASP A C 1
ATOM 703 O O . ASP A 1 89 ? -4.465 -5.516 -14.523 1 81.62 89 ASP A O 1
ATOM 707 N N . ASP A 1 90 ? -4.418 -7.73 -15.047 1 81.94 90 ASP A N 1
ATOM 708 C CA . ASP A 1 90 ? -3.027 -7.883 -14.633 1 81.94 90 ASP A CA 1
ATOM 709 C C . ASP A 1 9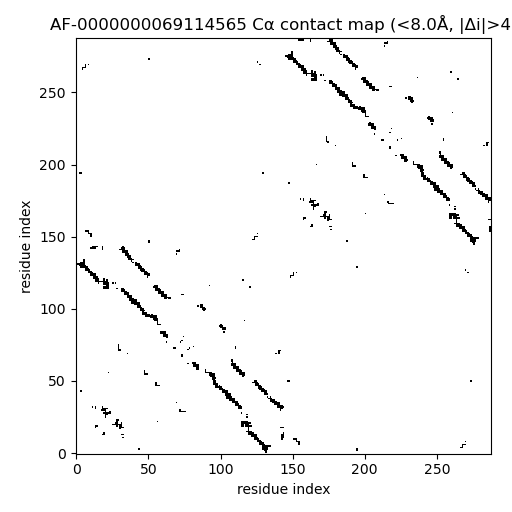0 ? -2.088 -7.867 -15.836 1 81.94 90 ASP A C 1
ATOM 711 O O . ASP A 1 90 ? -0.982 -8.406 -15.773 1 81.94 90 ASP A O 1
ATOM 715 N N . GLY A 1 91 ? -2.32 -7.141 -16.922 1 75.19 91 GLY A N 1
ATOM 716 C CA . GLY A 1 91 ? -1.467 -7.031 -18.094 1 75.19 91 GLY A CA 1
ATOM 717 C C . GLY A 1 91 ? -0.035 -7.461 -17.844 1 75.19 91 GLY A C 1
ATOM 718 O O . GLY A 1 91 ? 0.292 -7.914 -16.734 1 75.19 91 GLY A O 1
ATOM 719 N N . PRO A 1 92 ? 0.762 -7.445 -18.812 1 77.19 92 PRO A N 1
ATOM 720 C CA . PRO A 1 92 ? 2.121 -7.973 -18.672 1 77.19 92 PRO A CA 1
ATOM 721 C C . PRO A 1 92 ? 2.957 -7.172 -17.672 1 77.19 92 PRO A C 1
ATOM 723 O O . PRO A 1 92 ? 3.627 -7.75 -16.812 1 77.19 92 PRO A O 1
ATOM 726 N N . PHE A 1 93 ? 2.996 -5.828 -17.875 1 88.31 93 PHE A N 1
ATOM 727 C CA . PHE A 1 93 ? 3.74 -4.996 -16.938 1 88.31 93 PHE A CA 1
ATOM 728 C C . PHE A 1 93 ? 3.051 -3.648 -16.734 1 88.31 93 PHE A C 1
ATOM 730 O O . PHE A 1 93 ? 2.346 -3.172 -17.625 1 88.31 93 PHE A O 1
ATOM 737 N N . VAL A 1 94 ? 3.174 -3.209 -15.539 1 87 94 VAL A N 1
ATOM 738 C CA . VAL A 1 94 ? 2.814 -1.828 -15.234 1 87 94 VAL A CA 1
ATOM 739 C C . VAL A 1 94 ? 4.035 -1.084 -14.695 1 87 94 VAL A C 1
ATOM 741 O O . VAL A 1 94 ? 4.887 -1.676 -14.023 1 87 94 VAL A O 1
ATOM 744 N N . MET A 1 95 ? 4.07 0.194 -14.945 1 87.25 95 MET A N 1
ATOM 745 C CA . MET A 1 95 ? 5.203 0.984 -14.469 1 87.25 95 MET A CA 1
ATOM 746 C C . MET A 1 95 ? 4.91 1.587 -13.102 1 87.25 95 MET A C 1
ATOM 748 O O . MET A 1 95 ? 3.924 2.309 -12.93 1 87.25 95 MET A O 1
ATOM 752 N N . GLY A 1 96 ? 5.848 1.313 -12.156 1 88.69 96 GLY A N 1
ATOM 753 C CA . GLY A 1 96 ? 5.801 1.952 -10.852 1 88.69 96 GLY A CA 1
ATOM 754 C C . GLY A 1 96 ? 4.656 1.454 -9.984 1 88.69 96 GLY A C 1
ATOM 755 O O . GLY A 1 96 ? 4.824 0.512 -9.211 1 88.69 96 GLY A O 1
ATOM 756 N N . THR A 1 97 ? 3.463 2.168 -10.18 1 83.81 97 THR A N 1
ATOM 757 C CA . THR A 1 97 ? 2.291 1.803 -9.391 1 83.81 97 THR A CA 1
ATOM 758 C C . THR A 1 97 ? 1.158 1.327 -10.297 1 83.81 97 THR A C 1
ATOM 760 O O . THR A 1 97 ? 0.737 2.047 -11.203 1 83.81 97 THR A O 1
ATOM 763 N N . SER A 1 98 ? 0.652 0.233 -9.992 1 81.25 98 SER A N 1
ATOM 764 C CA . SER A 1 98 ? -0.42 -0.319 -10.82 1 81.25 98 SER A CA 1
ATOM 765 C C . SER A 1 98 ? -1.787 0.148 -10.328 1 81.25 98 SER A C 1
ATOM 767 O O . SER A 1 98 ? -1.966 0.432 -9.141 1 81.25 98 SER A O 1
ATOM 769 N N . ALA A 1 99 ? -2.684 0.209 -11.312 1 84.38 99 ALA A N 1
ATOM 770 C CA . ALA A 1 99 ? -4.082 0.121 -10.898 1 84.38 99 ALA A CA 1
ATOM 771 C C . ALA A 1 99 ? -4.371 -1.224 -10.234 1 84.38 99 ALA A C 1
ATOM 773 O O . ALA A 1 99 ? -3.656 -2.201 -10.461 1 84.38 99 ALA A O 1
ATOM 774 N N . PRO A 1 100 ? -5.383 -1.258 -9.375 1 89.12 100 PRO A N 1
ATOM 775 C CA . PRO A 1 100 ? -5.699 -2.545 -8.75 1 89.12 100 PRO A CA 1
ATOM 776 C C . PRO A 1 100 ? -6.156 -3.594 -9.758 1 89.12 100 PRO A C 1
ATOM 778 O O . PRO A 1 100 ? -7 -3.307 -10.609 1 89.12 100 PRO A O 1
ATOM 781 N N . ALA A 1 101 ? -5.562 -4.695 -9.812 1 93.88 101 ALA A N 1
ATOM 782 C CA . ALA A 1 101 ? -6.082 -5.863 -10.523 1 93.88 101 ALA A CA 1
ATOM 783 C C . ALA A 1 101 ? -7.199 -6.535 -9.727 1 93.88 101 ALA A C 1
ATOM 785 O O . ALA A 1 101 ? -7 -6.93 -8.578 1 93.88 101 ALA A O 1
ATOM 786 N N . VAL A 1 102 ? -8.352 -6.684 -10.305 1 94.88 102 VAL A N 1
ATOM 787 C CA . VAL A 1 102 ? -9.5 -7.242 -9.609 1 94.88 102 VAL A CA 1
ATOM 788 C C . VAL A 1 102 ? -9.797 -8.648 -10.133 1 94.88 102 VAL A C 1
ATOM 790 O O . VAL A 1 102 ? -10 -8.836 -11.328 1 94.88 102 VAL A O 1
ATOM 793 N N . TYR A 1 103 ? -9.828 -9.594 -9.227 1 97.12 103 TYR A N 1
ATOM 794 C CA . TYR A 1 103 ? -10.125 -10.977 -9.578 1 97.12 103 TYR A CA 1
ATOM 795 C C . TYR A 1 103 ? -11.414 -11.438 -8.914 1 97.12 103 TYR A C 1
ATOM 797 O O . TYR A 1 103 ? -11.688 -11.102 -7.758 1 97.12 103 TYR A O 1
ATOM 805 N N . SER A 1 104 ? -12.18 -12.156 -9.656 1 97.06 104 SER A N 1
ATOM 806 C CA . SER A 1 104 ? -13.312 -12.883 -9.086 1 97.06 104 SER A CA 1
ATOM 807 C C . SER A 1 104 ? -12.914 -14.297 -8.672 1 97.06 104 SER A C 1
ATOM 809 O O . SER A 1 104 ? -12.68 -15.148 -9.531 1 97.06 104 SER A O 1
ATOM 811 N N . LEU A 1 105 ? -12.898 -14.516 -7.375 1 96.06 105 LEU A N 1
ATOM 812 C CA . LEU A 1 105 ? -12.383 -15.789 -6.883 1 96.06 105 LEU A CA 1
ATOM 813 C C . LEU A 1 105 ? -13.516 -16.703 -6.438 1 96.06 105 LEU A C 1
ATOM 815 O O . LEU A 1 105 ? -14.484 -16.234 -5.832 1 96.06 105 LEU A O 1
ATOM 819 N N . GLU A 1 106 ? -13.406 -17.938 -6.789 1 95.5 106 GLU A N 1
ATOM 820 C CA . GLU A 1 106 ? -14.18 -18.984 -6.125 1 95.5 106 GLU A CA 1
ATOM 821 C C . GLU A 1 106 ? -13.5 -19.438 -4.832 1 95.5 106 GLU A C 1
ATOM 823 O O . GLU A 1 106 ? -12.328 -19.125 -4.598 1 95.5 106 GLU A O 1
ATOM 828 N N . ALA A 1 107 ? -14.289 -20.141 -4.027 1 95.06 107 ALA A N 1
ATOM 829 C CA . ALA A 1 107 ? -13.688 -20.688 -2.811 1 95.06 107 ALA A CA 1
ATOM 830 C C . ALA A 1 107 ? -12.508 -21.594 -3.137 1 95.06 107 ALA A C 1
ATOM 832 O O . ALA A 1 107 ? -12.586 -22.438 -4.031 1 95.06 107 ALA A O 1
ATOM 833 N N . GLY A 1 108 ? -11.367 -21.344 -2.504 1 92.5 108 GLY A N 1
ATOM 834 C CA . GLY A 1 108 ? -10.188 -22.172 -2.768 1 92.5 108 GLY A CA 1
ATOM 835 C C . GLY A 1 108 ? -8.891 -21.469 -2.414 1 92.5 108 GLY A C 1
ATOM 836 O O . GLY A 1 108 ? -8.891 -20.469 -1.7 1 92.5 108 GLY A O 1
ATOM 837 N N . SER A 1 109 ? -7.816 -22.094 -2.846 1 90.88 109 SER A N 1
ATOM 838 C CA . SER A 1 109 ? -6.477 -21.578 -2.57 1 90.88 109 SER A CA 1
ATOM 839 C C . SER A 1 109 ? -5.84 -21 -3.828 1 90.88 109 SER A C 1
ATOM 841 O O . SER A 1 109 ? -5.984 -21.547 -4.918 1 90.88 109 SER A O 1
ATOM 843 N N . TYR A 1 110 ? -5.145 -19.906 -3.668 1 91.19 110 TYR A N 1
ATOM 844 C CA . TYR A 1 110 ? -4.492 -19.188 -4.758 1 91.19 110 TYR A CA 1
ATOM 845 C C . TYR A 1 110 ? -3.078 -18.766 -4.371 1 91.19 110 TYR A C 1
ATOM 847 O O . TYR A 1 110 ? -2.768 -18.625 -3.188 1 91.19 110 TYR A O 1
ATOM 855 N N . VAL A 1 111 ? -2.275 -18.578 -5.363 1 91.75 111 VAL A N 1
ATOM 856 C CA . VAL A 1 111 ? -0.955 -18 -5.164 1 91.75 111 VAL A CA 1
ATOM 857 C C . VAL A 1 111 ? -0.794 -16.766 -6.051 1 91.75 111 VAL A C 1
ATOM 859 O O . VAL A 1 111 ? -1.015 -16.828 -7.262 1 91.75 111 VAL A O 1
ATOM 862 N N . CYS A 1 112 ? -0.5 -15.695 -5.441 1 93.75 112 CYS A N 1
ATOM 863 C CA . CYS A 1 112 ? -0.144 -14.469 -6.148 1 93.75 112 CYS A CA 1
ATOM 864 C C . CYS A 1 112 ? 1.366 -14.359 -6.324 1 93.75 112 CYS A C 1
ATOM 866 O O . CYS A 1 112 ? 2.115 -14.398 -5.348 1 93.75 112 CYS A O 1
ATOM 868 N N . LEU A 1 113 ? 1.755 -14.297 -7.543 1 93.69 113 LEU A N 1
ATOM 869 C CA . LEU A 1 113 ? 3.166 -14.156 -7.887 1 93.69 113 LEU A CA 1
ATOM 870 C C . LEU A 1 113 ? 3.494 -12.719 -8.266 1 93.69 113 LEU A C 1
ATOM 872 O O . LEU A 1 113 ? 2.855 -12.141 -9.148 1 93.69 113 LEU A O 1
ATOM 876 N N . LEU A 1 114 ? 4.492 -12.156 -7.609 1 95.69 114 LEU A N 1
ATOM 877 C CA . LEU A 1 114 ? 4.977 -10.82 -7.934 1 95.69 114 LEU A CA 1
ATOM 878 C C . LEU A 1 114 ? 6.309 -10.891 -8.68 1 95.69 114 LEU A C 1
ATOM 880 O O . LEU A 1 114 ? 7.223 -11.602 -8.25 1 95.69 114 LEU A O 1
ATOM 884 N N . HIS A 1 115 ? 6.371 -10.141 -9.758 1 94.75 115 HIS A N 1
ATOM 885 C CA . HIS A 1 115 ? 7.613 -10.281 -10.508 1 94.75 115 HIS A CA 1
ATOM 886 C C . HIS A 1 115 ? 7.996 -8.977 -11.195 1 94.75 115 HIS A C 1
ATOM 888 O O . HIS A 1 115 ? 7.141 -8.133 -11.453 1 94.75 115 HIS A O 1
ATOM 894 N N . MET A 1 116 ? 9.281 -8.812 -11.445 1 96.81 116 MET A N 1
ATOM 895 C CA . MET A 1 116 ? 9.812 -7.781 -12.336 1 96.81 116 MET A CA 1
ATOM 896 C C . MET A 1 116 ? 9.969 -8.32 -13.75 1 96.81 116 MET A C 1
ATOM 898 O O . MET A 1 116 ? 9.617 -9.469 -14.031 1 96.81 116 MET A O 1
ATOM 902 N N . ASP A 1 117 ? 10.43 -7.516 -14.688 1 96.44 117 ASP A N 1
ATOM 903 C CA . ASP A 1 117 ? 10.531 -7.918 -16.094 1 96.44 117 ASP A CA 1
ATOM 904 C C . ASP A 1 117 ? 11.727 -8.836 -16.312 1 96.44 117 ASP A C 1
ATOM 906 O O . ASP A 1 117 ? 11.641 -9.812 -17.062 1 96.44 117 ASP A O 1
ATOM 910 N N . GLN A 1 118 ? 12.812 -8.555 -15.594 1 96.94 118 GLN A N 1
ATOM 911 C CA . GLN A 1 118 ? 14.055 -9.289 -15.797 1 96.94 118 GLN A CA 1
ATOM 912 C C . GLN A 1 118 ? 14.57 -9.867 -14.484 1 96.94 118 GLN A C 1
ATOM 914 O O . GLN A 1 118 ? 14.391 -9.266 -13.422 1 96.94 118 GLN A O 1
ATOM 919 N N . PRO A 1 119 ? 15.273 -11.023 -14.625 1 97.38 119 PRO A N 1
ATOM 920 C CA . PRO A 1 119 ? 15.914 -11.555 -13.422 1 97.38 119 PRO A CA 1
ATOM 921 C C . PRO A 1 119 ? 16.953 -10.602 -12.828 1 97.38 119 PRO A C 1
ATOM 923 O O . PRO A 1 119 ? 17.516 -9.781 -13.555 1 97.38 119 PRO A O 1
ATOM 926 N N . ASP A 1 120 ? 17.141 -10.586 -11.523 1 97.94 120 ASP A N 1
ATOM 927 C CA . ASP A 1 120 ? 18.188 -9.906 -10.766 1 97.94 120 ASP A CA 1
ATOM 928 C C . ASP A 1 120 ? 17.969 -8.398 -10.75 1 97.94 120 ASP A C 1
ATOM 930 O O . ASP A 1 120 ? 18.906 -7.629 -10.531 1 97.94 120 ASP A O 1
ATOM 934 N N . THR A 1 121 ? 16.734 -8.031 -11.094 1 96.12 121 THR A N 1
ATOM 935 C CA . THR A 1 121 ? 16.375 -6.633 -10.883 1 96.12 121 THR A CA 1
ATOM 936 C C . THR A 1 121 ? 15.961 -6.402 -9.43 1 96.12 121 THR A C 1
ATOM 938 O O . THR A 1 121 ? 15.047 -7.062 -8.93 1 96.12 121 THR A O 1
ATOM 941 N N . GLU A 1 122 ? 16.641 -5.488 -8.75 1 96.12 122 GLU A N 1
ATOM 942 C CA . GLU A 1 122 ? 16.391 -5.238 -7.336 1 96.12 122 GLU A CA 1
ATOM 943 C C . GLU A 1 122 ? 15.445 -4.055 -7.145 1 96.12 122 GLU A C 1
ATOM 945 O O . GLU A 1 122 ? 15.609 -3.012 -7.781 1 96.12 122 GLU A O 1
ATOM 950 N N . ARG A 1 123 ? 14.469 -4.285 -6.277 1 95.56 123 ARG A N 1
ATOM 951 C CA . ARG A 1 123 ? 13.531 -3.219 -5.957 1 95.56 123 ARG A CA 1
ATOM 952 C C . ARG A 1 123 ? 12.711 -3.562 -4.715 1 95.56 123 ARG A C 1
ATOM 954 O O . ARG A 1 123 ? 12.344 -4.719 -4.508 1 95.56 123 ARG A O 1
ATOM 961 N N . ARG A 1 124 ? 12.461 -2.557 -3.953 1 95.94 124 ARG A N 1
ATOM 962 C CA . ARG A 1 124 ? 11.484 -2.736 -2.883 1 95.94 124 ARG A CA 1
ATOM 963 C C . ARG A 1 124 ? 10.062 -2.525 -3.395 1 95.94 124 ARG A 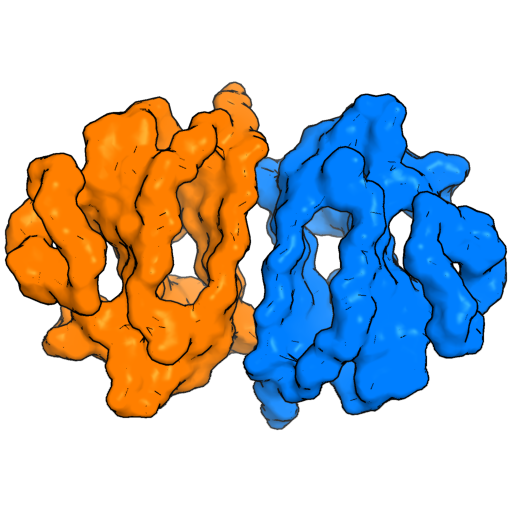C 1
ATOM 965 O O . ARG A 1 124 ? 9.82 -1.663 -4.242 1 95.94 124 ARG A O 1
ATOM 972 N N . PHE A 1 125 ? 9.109 -3.307 -2.861 1 96.88 125 PHE A N 1
ATOM 973 C CA . PHE A 1 125 ? 7.738 -3.189 -3.336 1 96.88 125 PHE A CA 1
ATOM 974 C C . PHE A 1 125 ? 6.762 -3.166 -2.168 1 96.88 125 PHE A C 1
ATOM 976 O O . PHE A 1 125 ? 7.121 -3.525 -1.045 1 96.88 125 PHE A O 1
ATOM 983 N N . ALA A 1 126 ? 5.656 -2.684 -2.41 1 97.12 126 ALA A N 1
ATOM 984 C CA . ALA A 1 126 ? 4.492 -2.824 -1.541 1 97.12 126 ALA A CA 1
ATOM 985 C C . ALA A 1 126 ? 3.322 -3.459 -2.291 1 97.12 126 ALA A C 1
ATOM 987 O O . ALA A 1 126 ? 3.141 -3.219 -3.486 1 97.12 126 ALA A O 1
ATOM 988 N N . LEU A 1 127 ? 2.605 -4.25 -1.614 1 97 127 LEU A N 1
ATOM 989 C CA . LEU A 1 127 ? 1.4 -4.895 -2.123 1 97 127 LEU A CA 1
ATOM 990 C C . LEU A 1 127 ? 0.212 -4.633 -1.203 1 97 127 LEU A C 1
ATOM 992 O O . LEU A 1 127 ? 0.282 -4.898 -0.001 1 97 127 LEU A O 1
ATOM 996 N N . VAL A 1 128 ? -0.795 -4.086 -1.756 1 96.56 128 VAL A N 1
ATOM 997 C CA . VAL A 1 128 ? -2.037 -3.9 -1.012 1 96.56 128 VAL A CA 1
ATOM 998 C C . VAL A 1 128 ? -3.109 -4.844 -1.548 1 96.56 128 VAL A C 1
ATOM 1000 O O . VAL A 1 128 ? -3.373 -4.875 -2.752 1 96.56 128 VAL A O 1
ATOM 1003 N N . ILE A 1 129 ? -3.686 -5.613 -0.642 1 97.25 129 ILE A N 1
ATOM 1004 C CA . ILE A 1 129 ? -4.758 -6.547 -0.979 1 97.25 129 ILE A CA 1
ATOM 1005 C C . ILE A 1 129 ? -6.055 -6.102 -0.312 1 97.25 129 ILE A C 1
ATOM 1007 O O . ILE A 1 129 ? -6.09 -5.863 0.897 1 97.25 129 ILE A O 1
ATOM 1011 N N . ARG A 1 130 ? -7.078 -5.973 -1.088 1 96.88 130 ARG A N 1
ATOM 1012 C CA . ARG A 1 130 ? -8.398 -5.641 -0.565 1 96.88 130 ARG A CA 1
ATOM 1013 C C . ARG A 1 130 ? -9.414 -6.727 -0.913 1 96.88 130 ARG A C 1
ATOM 1015 O O . ARG A 1 130 ? -9.43 -7.234 -2.035 1 96.88 130 ARG A O 1
ATOM 1022 N N . SER A 1 131 ? -10.188 -7.098 0.073 1 97.25 131 SER A N 1
ATOM 1023 C CA . SER A 1 131 ? -11.188 -8.133 -0.16 1 97.25 131 SER A CA 1
ATOM 1024 C C . SER A 1 131 ? -12.523 -7.77 0.496 1 97.25 131 SER A C 1
ATOM 1026 O O . SER A 1 131 ? -12.578 -6.875 1.343 1 97.25 131 SER A O 1
ATOM 1028 N N . GLN A 1 132 ? -13.562 -8.367 0.022 1 96.5 132 GLN A N 1
ATOM 1029 C CA . GLN A 1 132 ? -14.906 -8.125 0.534 1 96.5 132 GLN A CA 1
ATOM 1030 C C . GLN A 1 132 ? -15.125 -8.828 1.869 1 96.5 132 GLN A C 1
ATOM 1032 O O . GLN A 1 132 ? -15.852 -8.336 2.729 1 96.5 132 GLN A O 1
ATOM 1037 N N . THR A 1 133 ? -14.578 -10 2.014 1 96.25 133 THR A N 1
ATOM 1038 C CA . THR A 1 133 ? -14.539 -10.773 3.25 1 96.25 133 THR A CA 1
ATOM 1039 C C . THR A 1 133 ? -13.102 -11.133 3.621 1 96.25 133 THR A C 1
ATOM 1041 O O . THR A 1 133 ? -12.211 -11.102 2.771 1 96.25 133 THR A O 1
ATOM 1044 N N . PRO A 1 134 ? -12.82 -11.367 4.891 1 94.38 134 PRO A N 1
ATOM 1045 C CA . PRO A 1 134 ? -11.438 -11.648 5.285 1 94.38 134 PRO A CA 1
ATOM 1046 C C . PRO A 1 134 ? -10.812 -12.781 4.477 1 94.38 134 PRO A C 1
ATOM 1048 O O . PRO A 1 134 ? -11.492 -13.766 4.16 1 94.38 134 PRO A O 1
ATOM 1051 N N . LEU A 1 135 ? -9.641 -12.461 3.969 1 93.56 135 LEU A N 1
ATOM 1052 C CA . LEU A 1 135 ? -8.82 -13.539 3.422 1 93.56 135 LEU A CA 1
ATOM 1053 C C . LEU A 1 135 ? -8.164 -14.344 4.539 1 93.56 135 LEU A C 1
ATOM 1055 O O . LEU A 1 135 ? -7.586 -13.773 5.465 1 93.56 135 LEU A O 1
ATOM 1059 N N . TYR A 1 136 ? -8.406 -15.594 4.469 1 82.06 136 TYR A N 1
ATOM 1060 C CA . TYR A 1 136 ? -7.871 -16.469 5.504 1 82.06 136 TYR A CA 1
ATOM 1061 C C . TYR A 1 136 ? -6.496 -17 5.109 1 82.06 136 TYR A C 1
ATOM 1063 O O . TYR A 1 136 ? -6.203 -17.172 3.922 1 82.06 136 TYR A O 1
ATOM 1071 N N . ASP A 1 137 ? -5.504 -17.078 5.961 1 84.56 137 ASP A N 1
ATOM 1072 C CA . ASP A 1 137 ? -4.223 -17.766 5.816 1 84.56 137 ASP A CA 1
ATOM 1073 C C . ASP A 1 137 ? -3.342 -17.062 4.781 1 84.56 137 ASP A C 1
ATOM 1075 O O . ASP A 1 137 ? -2.846 -17.703 3.852 1 84.56 137 ASP A O 1
ATOM 1079 N N . ILE A 1 138 ? -3.26 -15.742 4.82 1 90.12 138 ILE A N 1
ATOM 1080 C CA . ILE A 1 138 ? -2.314 -15.055 3.951 1 90.12 138 ILE A CA 1
ATOM 1081 C C . ILE A 1 138 ? -0.887 -15.445 4.328 1 90.12 138 ILE A C 1
ATOM 1083 O O . ILE A 1 138 ? -0.41 -15.109 5.414 1 90.12 138 ILE A O 1
ATOM 1087 N N . GLU A 1 139 ? -0.249 -16.125 3.486 1 90.62 139 GLU A N 1
ATOM 1088 C CA . GLU A 1 139 ? 1.084 -16.656 3.762 1 90.62 139 GLU A CA 1
ATOM 1089 C C . GLU A 1 139 ? 2.105 -16.125 2.76 1 90.62 139 GLU A C 1
ATOM 1091 O O . GLU A 1 139 ? 2.227 -16.656 1.652 1 90.62 139 GLU A O 1
ATOM 1096 N N . PRO A 1 140 ? 2.889 -15.164 3.148 1 91.88 140 PRO A N 1
ATOM 1097 C CA . PRO A 1 140 ? 3.936 -14.641 2.266 1 91.88 140 PRO A CA 1
ATOM 1098 C C . PRO A 1 140 ? 5.16 -15.547 2.201 1 91.88 140 PRO A C 1
ATOM 1100 O O . PRO A 1 140 ? 5.539 -16.156 3.209 1 91.88 140 PRO A O 1
ATOM 1103 N N . HIS A 1 141 ? 5.703 -15.648 1.027 1 90.56 141 HIS A N 1
ATOM 1104 C CA . HIS A 1 141 ? 6.906 -16.438 0.788 1 90.56 141 HIS A CA 1
ATOM 1105 C C . HIS A 1 141 ? 7.891 -15.688 -0.102 1 90.56 141 HIS A C 1
ATOM 1107 O O . HIS A 1 141 ? 7.488 -15.047 -1.075 1 90.56 141 HIS A O 1
ATOM 1113 N N . GLN A 1 142 ? 9.211 -15.75 0.211 1 91.81 142 GLN A N 1
ATOM 1114 C CA . GLN A 1 142 ? 10.305 -15.203 -0.586 1 91.81 142 GLN A CA 1
ATOM 1115 C C . GLN A 1 142 ? 10.18 -13.688 -0.722 1 91.81 142 GLN A C 1
ATOM 1117 O O . GLN A 1 142 ? 10.391 -13.133 -1.805 1 91.81 142 GLN A O 1
ATOM 1122 N N . MET A 1 143 ? 9.867 -13.102 0.394 1 93.56 143 MET A N 1
ATOM 1123 C CA . MET A 1 143 ? 9.562 -11.68 0.334 1 93.56 143 MET A CA 1
ATOM 1124 C C . MET A 1 143 ? 10.844 -10.852 0.397 1 93.56 143 MET A C 1
ATOM 1126 O O . MET A 1 143 ? 10.812 -9.641 0.172 1 93.56 143 MET A O 1
ATOM 1130 N N . GLU A 1 144 ? 11.93 -11.508 0.84 1 91.38 144 GLU A N 1
ATOM 1131 C CA . GLU A 1 144 ? 13.203 -10.812 0.943 1 91.38 144 GLU A CA 1
ATOM 1132 C C . GLU A 1 144 ? 14.375 -11.742 0.629 1 91.38 144 GLU A C 1
ATOM 1134 O O . GLU A 1 144 ? 14.266 -12.961 0.803 1 91.38 144 GLU A O 1
ATOM 1139 N N . ALA B 1 1 ? 19.812 9.656 -8.195 1 46.06 1 ALA B N 1
ATOM 1140 C CA . ALA B 1 1 ? 18.781 9.969 -7.215 1 46.06 1 ALA B CA 1
ATOM 1141 C C . ALA B 1 1 ? 18.641 8.852 -6.188 1 46.06 1 ALA B C 1
ATOM 1143 O O . ALA B 1 1 ? 18.719 7.668 -6.535 1 46.06 1 ALA B O 1
ATOM 1144 N N . LYS B 1 2 ? 18.812 9.203 -4.957 1 63.59 2 LYS B N 1
ATOM 1145 C CA . LYS B 1 2 ? 18.828 8.18 -3.918 1 63.59 2 LYS B CA 1
ATOM 1146 C C . LYS B 1 2 ? 17.516 7.395 -3.902 1 63.59 2 LYS B C 1
ATOM 1148 O O . LYS B 1 2 ? 16.438 7.965 -4.102 1 63.59 2 LYS B O 1
ATOM 1153 N N . SER B 1 3 ? 17.562 6.082 -3.924 1 83.56 3 SER B N 1
ATOM 1154 C CA . SER B 1 3 ? 16.453 5.129 -3.99 1 83.56 3 SER B CA 1
ATOM 1155 C C . SER B 1 3 ? 15.633 5.141 -2.703 1 83.56 3 SER B C 1
ATOM 1157 O O . SER B 1 3 ? 16.156 5.445 -1.631 1 83.56 3 SER B O 1
ATOM 1159 N N . TYR B 1 4 ? 14.398 5.219 -2.812 1 93.44 4 TYR B N 1
ATOM 1160 C CA . TYR B 1 4 ? 13.492 5.09 -1.677 1 93.44 4 TYR B CA 1
ATOM 1161 C C . TYR B 1 4 ? 13.406 3.641 -1.212 1 93.44 4 TYR B C 1
ATOM 1163 O O . TYR B 1 4 ? 12.352 3.012 -1.307 1 93.44 4 TYR B O 1
ATOM 1171 N N . ASP B 1 5 ? 14.453 3.213 -0.527 1 91.44 5 ASP B N 1
ATOM 1172 C CA . ASP B 1 5 ? 14.617 1.779 -0.304 1 91.44 5 ASP B CA 1
ATOM 1173 C C . ASP B 1 5 ? 14.039 1.364 1.046 1 91.44 5 ASP B C 1
ATOM 1175 O O . ASP B 1 5 ? 14.273 0.246 1.511 1 91.44 5 ASP B O 1
ATOM 1179 N N . HIS B 1 6 ? 13.445 2.209 1.731 1 95.25 6 HIS B N 1
ATOM 1180 C CA . HIS B 1 6 ? 12.727 1.872 2.957 1 95.25 6 HIS B CA 1
ATOM 1181 C C . HIS B 1 6 ? 11.219 2.053 2.783 1 95.25 6 HIS B C 1
ATOM 1183 O O . HIS B 1 6 ? 10.758 3.143 2.441 1 95.25 6 HIS B O 1
ATOM 1189 N N . VAL B 1 7 ? 10.484 0.94 2.973 1 96 7 VAL B N 1
ATOM 1190 C CA . VAL B 1 7 ? 9.047 0.976 2.707 1 96 7 VAL B CA 1
ATOM 1191 C C . VAL B 1 7 ? 8.281 0.517 3.945 1 96 7 VAL B C 1
ATOM 1193 O O . VAL B 1 7 ? 8.633 -0.489 4.566 1 96 7 VAL B O 1
ATOM 1196 N N . LYS B 1 8 ? 7.332 1.288 4.355 1 95.56 8 LYS B N 1
ATOM 1197 C CA . LYS B 1 8 ? 6.383 0.947 5.414 1 95.56 8 LYS B CA 1
ATOM 1198 C C . LYS B 1 8 ? 4.945 1.049 4.914 1 95.56 8 LYS B C 1
ATOM 1200 O O . LYS B 1 8 ? 4.629 1.903 4.086 1 95.56 8 LYS B O 1
ATOM 1205 N N . CYS B 1 9 ? 4.148 0.154 5.34 1 95.38 9 CYS B N 1
ATOM 1206 C CA . CYS B 1 9 ? 2.742 0.175 4.957 1 95.38 9 CYS B CA 1
ATOM 1207 C C . CYS B 1 9 ? 1.842 0.129 6.184 1 95.38 9 CYS B C 1
ATOM 1209 O O . CYS B 1 9 ? 2.088 -0.644 7.109 1 95.38 9 CYS B O 1
ATOM 1211 N N . LEU B 1 10 ? 0.873 0.934 6.25 1 96.69 10 LEU B N 1
ATOM 1212 C CA . LEU B 1 10 ? -0.119 1.004 7.32 1 96.69 10 LEU B CA 1
ATOM 1213 C C . LEU B 1 10 ? -1.532 0.9 6.758 1 96.69 10 LEU B C 1
ATOM 1215 O O . LEU B 1 10 ? -1.787 1.32 5.625 1 96.69 10 LEU B O 1
ATOM 1219 N N . THR B 1 11 ? -2.416 0.304 7.488 1 97 11 THR B N 1
ATOM 1220 C CA . THR B 1 11 ? -3.828 0.265 7.121 1 97 11 THR B CA 1
ATOM 1221 C C . THR B 1 11 ? -4.691 0.811 8.258 1 97 11 THR B C 1
ATOM 1223 O O . THR B 1 11 ? -4.242 0.905 9.398 1 97 11 THR B O 1
ATOM 1226 N N . GLY B 1 12 ? -5.781 1.271 7.875 1 97.25 12 GLY B N 1
ATOM 1227 C CA . GLY B 1 12 ? -6.746 1.768 8.844 1 97.25 12 GLY B CA 1
ATOM 1228 C C . GLY B 1 12 ? -8.133 1.966 8.258 1 97.25 12 GLY B C 1
ATOM 1229 O O . GLY B 1 12 ? -8.43 1.478 7.168 1 97.25 12 GLY B O 1
ATOM 1230 N N . GLN B 1 13 ? -8.969 2.605 9.094 1 97.25 13 GLN B N 1
ATOM 1231 C CA . GLN B 1 13 ? -10.352 2.852 8.695 1 97.25 13 GLN B CA 1
ATOM 1232 C C . GLN B 1 13 ? -10.875 4.156 9.297 1 97.25 13 GLN B C 1
ATOM 1234 O O . GLN B 1 13 ? -10.703 4.406 10.484 1 97.25 13 GLN B O 1
ATOM 1239 N N . TRP B 1 14 ? -11.352 4.984 8.422 1 97.19 14 TRP B N 1
ATOM 1240 C CA . TRP B 1 14 ? -12.203 6.059 8.93 1 97.19 14 TRP B CA 1
ATOM 1241 C C . TRP B 1 14 ? -13.555 5.516 9.383 1 97.19 14 TRP B C 1
ATOM 1243 O O . TRP B 1 14 ? -14.227 4.797 8.641 1 97.19 14 TRP B O 1
ATOM 1253 N N . ARG B 1 15 ? -13.938 5.844 10.547 1 97.56 15 ARG B N 1
ATOM 1254 C CA . ARG B 1 15 ? -15.219 5.414 11.102 1 97.56 15 ARG B CA 1
ATOM 1255 C C . ARG B 1 15 ? -16.078 6.609 11.508 1 97.56 15 ARG B C 1
ATOM 1257 O O . ARG B 1 15 ? -15.594 7.516 12.195 1 97.56 15 ARG B O 1
ATOM 1264 N N . ALA B 1 16 ? -17.297 6.504 11.086 1 97.44 16 ALA B N 1
ATOM 1265 C CA . ALA B 1 16 ? -18.234 7.555 11.453 1 97.44 16 ALA B CA 1
ATOM 1266 C C . ALA B 1 16 ? -18.406 7.629 12.969 1 97.44 16 ALA B C 1
ATOM 1268 O O . ALA B 1 16 ? -18.5 6.598 13.641 1 97.44 16 ALA B O 1
ATOM 1269 N N . GLY B 1 17 ? -18.406 8.852 13.398 1 95.88 17 GLY B N 1
ATOM 1270 C CA . GLY B 1 17 ? -18.578 9.062 14.82 1 95.88 17 GLY B CA 1
ATOM 1271 C C . GLY B 1 17 ? -17.328 8.805 15.633 1 95.88 17 GLY B C 1
ATOM 1272 O O . GLY B 1 17 ? -17.359 8.844 16.859 1 95.88 17 GLY B O 1
ATOM 1273 N N . SER B 1 18 ? -16.281 8.531 15 1 96 18 SER B N 1
ATOM 1274 C CA . SER B 1 18 ? -15.039 8.211 15.688 1 96 18 SER B CA 1
ATOM 1275 C C . SER B 1 18 ? -13.875 9.008 15.125 1 96 18 SER B C 1
ATOM 1277 O O . SER B 1 18 ? -13.609 10.133 15.57 1 96 18 SER B O 1
ATOM 1279 N N . ASN B 1 19 ? -13.336 8.672 14.016 1 95.88 19 ASN B N 1
ATOM 1280 C CA . ASN B 1 19 ? -12.109 9.32 13.578 1 95.88 19 ASN B CA 1
ATOM 1281 C C . ASN B 1 19 ? -12.25 9.891 12.172 1 95.88 19 ASN B C 1
ATOM 1283 O O . ASN B 1 19 ? -11.242 10.141 11.492 1 95.88 19 ASN B O 1
ATOM 1287 N N . ALA B 1 20 ? -13.484 9.898 11.688 1 97.25 20 ALA B 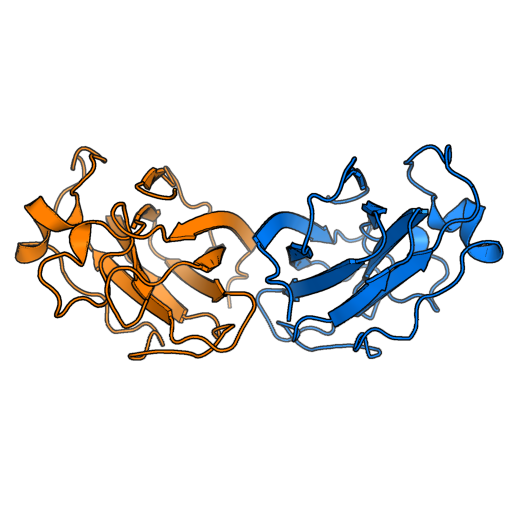N 1
ATOM 1288 C CA . ALA B 1 20 ? -13.758 10.484 10.375 1 97.25 20 ALA B CA 1
ATOM 1289 C C . ALA B 1 20 ? -14.039 11.984 10.492 1 97.25 20 ALA B C 1
ATOM 1291 O O . ALA B 1 20 ? -15.195 12.406 10.406 1 97.25 20 ALA B O 1
ATOM 1292 N N . GLY B 1 21 ? -12.992 12.766 10.484 1 95.25 21 GLY B N 1
ATOM 1293 C CA . GLY B 1 21 ? -13.141 14.164 10.867 1 95.25 21 GLY B CA 1
ATOM 1294 C C . GLY B 1 21 ? -13.32 15.086 9.68 1 95.25 21 GLY B C 1
ATOM 1295 O O . GLY B 1 21 ? -13.625 16.266 9.844 1 95.25 21 GLY B O 1
ATOM 1296 N N . GLY B 1 22 ? -13.023 14.562 8.414 1 95.44 22 GLY B N 1
ATOM 1297 C CA . GLY B 1 22 ? -13.133 15.422 7.246 1 95.44 22 GLY B CA 1
ATOM 1298 C C . GLY B 1 22 ? -11.891 16.25 6.988 1 95.44 22 GLY B C 1
ATOM 1299 O O . GLY B 1 22 ? -10.859 16.047 7.637 1 95.44 22 GLY B O 1
ATOM 1300 N N . GLN B 1 23 ? -12.008 17.188 6.059 1 94.12 23 GLN B N 1
ATOM 1301 C CA . GLN B 1 23 ? -10.836 17.953 5.645 1 94.12 23 GLN B CA 1
ATOM 1302 C C . GLN B 1 23 ? -10.484 19.016 6.672 1 94.12 23 GLN B C 1
ATOM 1304 O O . GLN B 1 23 ? -11.219 19.234 7.637 1 94.12 23 GLN B O 1
ATOM 1309 N N . VAL B 1 24 ? -9.344 19.688 6.469 1 88.06 24 VAL B N 1
ATOM 1310 C CA . VAL B 1 24 ? -8.727 20.578 7.457 1 88.06 24 VAL B CA 1
ATOM 1311 C C . VAL B 1 24 ? -9.656 21.75 7.75 1 88.06 24 VAL B C 1
ATOM 1313 O O . VAL B 1 24 ? -9.57 22.359 8.82 1 88.06 24 VAL B O 1
ATOM 1316 N N . SER B 1 25 ? -10.539 22.125 6.875 1 89.62 25 SER B N 1
ATOM 1317 C CA . SER B 1 25 ? -11.461 23.219 7.105 1 89.62 25 SER B CA 1
ATOM 1318 C C . SER B 1 25 ? -12.531 22.844 8.125 1 89.62 25 SER B C 1
ATOM 1320 O O . SER B 1 25 ? -13.227 23.719 8.656 1 89.62 25 SER B O 1
ATOM 1322 N N . ASN B 1 26 ? -12.719 21.641 8.375 1 92.69 26 ASN B N 1
ATOM 1323 C CA . ASN B 1 26 ? -13.68 21.172 9.367 1 92.69 26 ASN B CA 1
ATOM 1324 C C . ASN B 1 26 ? -13.117 21.266 10.781 1 92.69 26 ASN B C 1
ATOM 1326 O O . ASN B 1 26 ? -11.938 20.969 11.008 1 92.69 26 ASN B O 1
ATOM 1330 N N . ARG B 1 27 ? -13.922 21.562 11.719 1 89.94 27 ARG B N 1
ATOM 1331 C CA . ARG B 1 27 ? -13.5 21.688 13.109 1 89.94 27 ARG B CA 1
ATOM 1332 C C . ARG B 1 27 ? -12.984 20.359 13.641 1 89.94 27 ARG B C 1
ATOM 1334 O O . ARG B 1 27 ? -12.141 20.328 14.539 1 89.94 27 ARG B O 1
ATOM 1341 N N . THR B 1 28 ? -13.453 19.234 13.078 1 92 28 THR B N 1
ATOM 1342 C CA . THR B 1 28 ? -13.156 17.906 13.609 1 92 28 THR B CA 1
ATOM 1343 C C . THR B 1 28 ? -11.969 17.297 12.875 1 92 28 THR B C 1
ATOM 1345 O O . THR B 1 28 ? -11.648 16.109 13.07 1 92 28 THR B O 1
ATOM 1348 N N . PHE B 1 29 ? -11.242 18.078 12.062 1 91.38 29 PHE B N 1
ATOM 1349 C CA . PHE B 1 29 ? -10.219 17.5 11.195 1 91.38 29 PHE B CA 1
ATOM 1350 C C . PHE B 1 29 ? -9.148 16.797 12.016 1 91.38 29 PHE B C 1
ATOM 1352 O O . PHE B 1 29 ? -8.531 15.828 11.547 1 91.38 29 PHE B O 1
ATOM 1359 N N . HIS B 1 30 ? -8.93 17.188 13.266 1 89.88 30 HIS B N 1
ATOM 1360 C CA . HIS B 1 30 ? -7.824 16.703 14.078 1 89.88 30 HIS B CA 1
ATOM 1361 C C . HIS B 1 30 ? -8.078 15.273 14.555 1 89.88 30 HIS B C 1
ATOM 1363 O O . HIS B 1 30 ? -7.168 14.609 15.055 1 89.88 30 HIS B O 1
ATOM 1369 N N . ILE B 1 31 ? -9.32 14.742 14.375 1 92.62 31 ILE B N 1
ATOM 1370 C CA . ILE B 1 31 ? -9.594 13.398 14.852 1 92.62 31 ILE B CA 1
ATOM 1371 C C . ILE B 1 31 ? -9.281 12.383 13.758 1 92.62 31 ILE B C 1
ATOM 1373 O O . ILE B 1 31 ? -9.336 11.172 13.984 1 92.62 31 ILE B O 1
ATOM 1377 N N . ASN B 1 32 ? -8.961 12.844 12.609 1 94.5 32 ASN B N 1
ATOM 1378 C CA . ASN B 1 32 ? -8.594 11.961 11.508 1 94.5 32 ASN B CA 1
ATOM 1379 C C . ASN B 1 32 ? -7.344 11.148 11.836 1 94.5 32 ASN B C 1
ATOM 1381 O O . ASN B 1 32 ? -6.582 11.508 12.734 1 94.5 32 ASN B O 1
ATOM 1385 N N . PRO B 1 33 ? -7.105 10.062 11.109 1 95.06 33 PRO B N 1
ATOM 1386 C CA . PRO B 1 33 ? -5.867 9.297 11.281 1 95.06 33 PRO B CA 1
ATOM 1387 C C . PRO B 1 33 ? -4.617 10.156 11.117 1 95.06 33 PRO B C 1
ATOM 1389 O O . PRO B 1 33 ? -4.543 10.977 10.195 1 95.06 33 PRO B O 1
ATOM 1392 N N . GLN B 1 34 ? -3.695 9.938 11.992 1 93.12 34 GLN B N 1
ATOM 1393 C CA . GLN B 1 34 ? -2.441 10.688 12.008 1 93.12 34 GLN B CA 1
ATOM 1394 C C . GLN B 1 34 ? -1.247 9.75 12.188 1 93.12 34 GLN B C 1
ATOM 1396 O O . GLN B 1 34 ? -1.328 8.766 12.922 1 93.12 34 GLN B O 1
ATOM 1401 N N . ILE B 1 35 ? -0.16 10.148 11.531 1 93.25 35 ILE B N 1
ATOM 1402 C CA . ILE B 1 35 ? 1.082 9.398 11.688 1 93.25 35 ILE B CA 1
ATOM 1403 C C . ILE B 1 35 ? 2.223 10.359 12.023 1 93.25 35 ILE B C 1
ATOM 1405 O O . ILE B 1 35 ? 2.6 11.195 11.203 1 93.25 35 ILE B O 1
ATOM 1409 N N . LYS B 1 36 ? 2.73 10.164 13.164 1 90.5 36 LYS B N 1
ATOM 1410 C CA . LYS B 1 36 ? 3.922 10.93 13.516 1 90.5 36 LYS B CA 1
ATOM 1411 C C . LYS B 1 36 ? 5.191 10.227 13.039 1 90.5 36 LYS B C 1
ATOM 1413 O O . LYS B 1 36 ? 5.328 9.008 13.188 1 90.5 36 LYS B O 1
ATOM 1418 N N . ILE B 1 37 ? 6.008 10.984 12.492 1 91.94 37 ILE B N 1
ATOM 1419 C CA . ILE B 1 37 ? 7.273 10.414 12.039 1 91.94 37 ILE B CA 1
ATOM 1420 C C . ILE B 1 37 ? 8.422 11.336 12.438 1 91.94 37 ILE B C 1
ATOM 1422 O O . ILE B 1 37 ? 8.242 12.555 12.555 1 91.94 37 ILE B O 1
ATOM 1426 N N . LYS B 1 38 ? 9.508 10.742 12.68 1 92.81 38 LYS B N 1
ATOM 1427 C CA . LYS B 1 38 ? 10.781 11.453 12.773 1 92.81 38 LYS B CA 1
ATOM 1428 C C . LYS B 1 38 ? 11.68 11.148 11.578 1 92.81 38 LYS B C 1
ATOM 1430 O O . LYS B 1 38 ? 11.852 9.992 11.203 1 92.81 38 LYS B O 1
ATOM 1435 N N . SER B 1 39 ? 12.125 12.164 11.016 1 93.88 39 SER B N 1
ATOM 1436 C CA . SER B 1 39 ? 12.898 11.977 9.789 1 93.88 39 SER B CA 1
ATOM 1437 C C . SER B 1 39 ? 14.234 12.703 9.859 1 93.88 39 SER B C 1
ATOM 1439 O O . SER B 1 39 ? 14.336 13.766 10.484 1 93.88 39 SER B O 1
ATOM 1441 N N . SER B 1 40 ? 15.266 12.125 9.281 1 95.69 40 SER B N 1
ATOM 1442 C CA . SER B 1 40 ? 16.469 12.859 8.914 1 95.69 40 SER B CA 1
ATOM 1443 C C . SER B 1 40 ? 16.234 13.727 7.684 1 95.69 40 SER B C 1
ATOM 1445 O O . SER B 1 40 ? 15.117 13.797 7.172 1 95.69 40 SER B O 1
ATOM 1447 N N . ASP B 1 41 ? 17.266 14.492 7.266 1 96.5 41 ASP B N 1
ATOM 1448 C CA . ASP B 1 41 ? 17.188 15.195 5.988 1 96.5 41 ASP B CA 1
ATOM 1449 C C . ASP B 1 41 ? 17.031 14.211 4.828 1 96.5 41 ASP B C 1
ATOM 1451 O O . ASP B 1 41 ? 17.984 13.484 4.504 1 96.5 41 ASP B O 1
ATOM 1455 N N . GLN B 1 42 ? 15.875 14.195 4.25 1 97.12 42 GLN B N 1
ATOM 1456 C CA . GLN B 1 42 ? 15.648 13.258 3.156 1 97.12 42 GLN B CA 1
ATOM 1457 C C . GLN B 1 42 ? 14.344 13.547 2.43 1 97.12 42 GLN B C 1
ATOM 1459 O O . GLN B 1 42 ? 13.555 14.383 2.877 1 97.12 42 GLN B O 1
ATOM 1464 N N . ARG B 1 43 ? 14.148 12.859 1.374 1 96.25 43 ARG B N 1
ATOM 1465 C CA . ARG B 1 43 ? 12.852 12.852 0.695 1 96.25 43 ARG B CA 1
ATOM 1466 C C . ARG B 1 43 ? 12.016 11.648 1.113 1 96.25 43 ARG B C 1
ATOM 1468 O O . ARG B 1 43 ? 12.547 10.547 1.277 1 96.25 43 ARG B O 1
ATOM 1475 N N . VAL B 1 44 ? 10.797 11.906 1.35 1 96.81 44 VAL B N 1
ATOM 1476 C CA . VAL B 1 44 ? 9.859 10.867 1.753 1 96.81 44 VAL B CA 1
ATOM 1477 C C . VAL B 1 44 ? 8.625 10.898 0.856 1 96.81 44 VAL B C 1
ATOM 1479 O O . VAL B 1 44 ? 8.109 11.977 0.543 1 96.81 44 VAL B O 1
ATOM 1482 N N . LYS B 1 45 ? 8.18 9.727 0.422 1 95.94 45 LYS B N 1
ATOM 1483 C CA . LYS B 1 45 ? 6.98 9.57 -0.398 1 95.94 45 LYS B CA 1
ATOM 1484 C C . LYS B 1 45 ? 5.828 8.992 0.418 1 95.94 45 LYS B C 1
ATOM 1486 O O . LYS B 1 45 ? 6.016 8.023 1.162 1 95.94 45 LYS B O 1
ATOM 1491 N N . PHE B 1 46 ? 4.676 9.609 0.27 1 96.06 46 PHE B N 1
ATOM 1492 C CA . PHE B 1 46 ? 3.447 9.094 0.864 1 96.06 46 PHE B CA 1
ATOM 1493 C C . PHE B 1 46 ? 2.42 8.766 -0.213 1 96.06 46 PHE B C 1
ATOM 1495 O O . PHE B 1 46 ? 2.131 9.594 -1.076 1 96.06 46 PHE B O 1
ATOM 1502 N N . GLN B 1 47 ? 1.897 7.645 -0.178 1 94.81 47 GLN B N 1
ATOM 1503 C CA . GLN B 1 47 ? 0.83 7.25 -1.092 1 94.81 47 GLN B CA 1
ATOM 1504 C C . GLN B 1 47 ? -0.371 6.695 -0.329 1 94.81 47 GLN B C 1
ATOM 1506 O O . GLN B 1 47 ? -0.271 5.656 0.323 1 94.81 47 GLN B O 1
ATOM 1511 N N . LEU B 1 48 ? -1.451 7.398 -0.424 1 95.75 48 LEU B N 1
ATOM 1512 C CA . LEU B 1 48 ? -2.697 7.051 0.252 1 95.75 48 LEU B CA 1
ATOM 1513 C C . LEU B 1 48 ? -3.703 6.465 -0.731 1 95.75 48 LEU B C 1
ATOM 1515 O O . LEU B 1 48 ? -3.85 6.965 -1.85 1 95.75 48 LEU B O 1
ATOM 1519 N N . MET B 1 49 ? -4.402 5.383 -0.34 1 94.81 49 MET B N 1
ATOM 1520 C CA . MET B 1 49 ? -5.328 4.781 -1.296 1 94.81 49 MET B CA 1
ATOM 1521 C C . MET B 1 49 ? -6.551 4.211 -0.584 1 94.81 49 MET B C 1
ATOM 1523 O O . MET B 1 49 ? -6.445 3.725 0.543 1 94.81 49 MET B O 1
ATOM 1527 N N . VAL B 1 50 ? -7.652 4.211 -1.254 1 94.5 50 VAL B N 1
ATOM 1528 C CA . VAL B 1 50 ? -8.891 3.549 -0.865 1 94.5 50 VAL B CA 1
ATOM 1529 C C . VAL B 1 50 ? -9.406 2.697 -2.023 1 94.5 50 VAL B C 1
ATOM 1531 O O . VAL B 1 50 ? -8.781 2.637 -3.084 1 94.5 50 VAL B O 1
ATOM 1534 N N . ASP B 1 51 ? -10.43 1.922 -1.801 1 91.12 51 ASP B N 1
ATOM 1535 C CA . ASP B 1 51 ? -10.852 0.88 -2.736 1 91.12 51 ASP B CA 1
ATOM 1536 C C . ASP B 1 51 ? -11.672 1.466 -3.879 1 91.12 51 ASP B C 1
ATOM 1538 O O . ASP B 1 51 ? -11.914 0.797 -4.887 1 91.12 51 ASP B O 1
ATOM 1542 N N . SER B 1 52 ? -12.195 2.613 -3.707 1 86.88 52 SER B N 1
ATOM 1543 C CA . SER B 1 52 ? -13.102 3.209 -4.68 1 86.88 52 SER B CA 1
ATOM 1544 C C . SER B 1 52 ? -12.789 4.688 -4.895 1 86.88 52 SER B C 1
ATOM 1546 O O . SER B 1 52 ? -11.945 5.254 -4.199 1 86.88 52 SER B O 1
ATOM 1548 N N . LYS B 1 53 ? -13.531 5.109 -5.895 1 87.5 53 LYS B N 1
ATOM 1549 C CA . LYS B 1 53 ? -13.383 6.535 -6.164 1 87.5 53 LYS B CA 1
ATOM 1550 C C . LYS B 1 53 ? -13.93 7.375 -5.016 1 87.5 53 LYS B C 1
ATOM 1552 O O . LYS B 1 53 ? -15.148 7.496 -4.859 1 87.5 53 LYS B O 1
ATOM 1557 N N . ALA B 1 54 ? -13.195 7.77 -4.223 1 91.75 54 ALA B N 1
ATOM 1558 C CA . ALA B 1 54 ? -13.492 8.656 -3.102 1 91.75 54 ALA B CA 1
ATOM 1559 C C . ALA B 1 54 ? -12.398 9.703 -2.918 1 91.75 54 ALA B C 1
ATOM 1561 O O . ALA B 1 54 ? -11.211 9.391 -3.043 1 91.75 54 ALA B O 1
ATOM 1562 N N . PRO B 1 55 ? -12.844 10.898 -2.66 1 94.69 55 PRO B N 1
ATOM 1563 C CA . PRO B 1 55 ? -11.836 11.938 -2.447 1 94.69 55 PRO B CA 1
ATOM 1564 C C . PRO B 1 55 ? -11.062 11.75 -1.146 1 94.69 55 PRO B C 1
ATOM 1566 O O . PRO B 1 55 ? -11.656 11.703 -0.068 1 94.69 55 PRO B O 1
ATOM 1569 N N . ILE B 1 56 ? -9.836 11.617 -1.266 1 95.81 56 ILE B N 1
ATOM 1570 C CA . ILE B 1 56 ? -8.969 11.477 -0.097 1 95.81 56 ILE B CA 1
ATOM 1571 C C . ILE B 1 56 ? -7.879 12.547 -0.133 1 95.81 56 ILE B C 1
ATOM 1573 O O . ILE B 1 56 ? -7.535 13.055 -1.203 1 95.81 56 ILE B O 1
ATOM 1577 N N . GLY B 1 57 ? -7.41 12.891 1.083 1 95.56 57 GLY B N 1
ATOM 1578 C CA . GLY B 1 57 ? -6.34 13.867 1.196 1 95.56 57 GLY B CA 1
ATOM 1579 C C . GLY B 1 57 ? -5.316 13.516 2.258 1 95.56 57 GLY B C 1
ATOM 1580 O O . GLY B 1 57 ? -5.625 12.797 3.211 1 95.56 57 GLY B O 1
ATOM 1581 N N . LEU B 1 58 ? -4.188 14.023 2.023 1 96.12 58 LEU B N 1
ATOM 1582 C CA . LEU B 1 58 ? -3.064 13.906 2.949 1 96.12 58 LEU B CA 1
ATOM 1583 C C . LEU B 1 58 ? -2.373 15.25 3.139 1 96.12 58 LEU B C 1
ATOM 1585 O O . LEU B 1 58 ? -2.164 15.992 2.174 1 96.12 58 LEU B O 1
ATOM 1589 N N . LYS B 1 59 ? -2.168 15.57 4.383 1 93.31 59 LYS B N 1
ATOM 1590 C CA . LYS B 1 59 ? -1.419 16.781 4.715 1 93.31 59 LYS B CA 1
ATOM 1591 C C . LYS B 1 59 ? -0.267 16.469 5.664 1 93.31 59 LYS B C 1
ATOM 1593 O O . LYS B 1 59 ? -0.417 15.656 6.59 1 93.31 59 LYS B O 1
ATOM 1598 N N . LEU B 1 60 ? 0.824 17.094 5.434 1 94.44 60 LEU B N 1
ATOM 1599 C CA . LEU B 1 60 ? 1.989 16.906 6.289 1 94.44 60 LEU B CA 1
ATOM 1600 C C . LEU B 1 60 ? 2.336 18.203 7.023 1 94.44 60 LEU B C 1
ATOM 1602 O O . LEU B 1 60 ? 2.369 19.266 6.422 1 94.44 60 LEU B O 1
ATOM 1606 N N . PHE B 1 61 ? 2.607 18.047 8.297 1 92.19 61 PHE B N 1
ATOM 1607 C CA . PHE B 1 61 ? 2.943 19.188 9.141 1 92.19 61 PHE B CA 1
ATOM 1608 C C . PHE B 1 61 ? 4.277 18.953 9.852 1 92.19 61 PHE B C 1
ATOM 1610 O O . PHE B 1 61 ? 4.512 17.891 10.414 1 92.19 61 PHE B O 1
ATOM 1617 N N . LYS B 1 62 ? 5.051 19.938 9.797 1 91.69 62 LYS B N 1
ATOM 1618 C CA . LYS B 1 62 ? 6.262 19.922 10.617 1 91.69 62 LYS B CA 1
ATOM 1619 C C . LYS B 1 62 ? 5.977 20.406 12.031 1 91.69 62 LYS B C 1
ATOM 1621 O O . LYS B 1 62 ? 5.34 21.438 12.219 1 91.69 62 LYS B O 1
ATOM 1626 N N . LEU B 1 63 ? 6.352 19.625 12.945 1 86.62 63 LEU B N 1
ATOM 1627 C CA . LEU B 1 63 ? 6.141 20 14.344 1 86.62 63 LEU B CA 1
ATOM 1628 C C . LEU B 1 63 ? 7.32 20.812 14.875 1 86.62 63 LEU B C 1
ATOM 1630 O O . LEU B 1 63 ? 8.469 20.562 14.492 1 86.62 63 LEU B O 1
ATOM 1634 N N . LYS B 1 64 ? 6.879 21.766 15.711 1 80.25 64 LYS B N 1
ATOM 1635 C CA . LYS B 1 64 ? 7.922 22.516 16.391 1 80.25 64 LYS B CA 1
ATOM 1636 C C . LYS B 1 64 ? 8.367 21.812 17.672 1 80.25 64 LYS B C 1
ATOM 1638 O O . LYS B 1 64 ? 7.539 21.422 18.484 1 80.25 64 LYS B O 1
ATOM 1643 N N . GLY B 1 65 ? 9.555 21.391 17.828 1 67.44 65 GLY B N 1
ATOM 1644 C CA . GLY B 1 65 ? 10.148 20.812 19.031 1 67.44 65 GLY B CA 1
ATOM 1645 C C . GLY B 1 65 ? 10.094 19.297 19.062 1 67.44 65 GLY B C 1
ATOM 1646 O O . GLY B 1 65 ? 9.312 18.688 18.328 1 67.44 65 GLY B O 1
ATOM 1647 N N . GLU B 1 66 ? 10.969 18.578 19.578 1 58 66 GLU B N 1
ATOM 1648 C CA . GLU B 1 66 ? 11.203 17.141 19.531 1 58 66 GLU B CA 1
ATOM 1649 C C . GLU B 1 66 ? 10.141 16.391 20.344 1 58 66 GLU B C 1
ATOM 1651 O O . GLU B 1 66 ? 9.766 15.273 19.984 1 58 66 GLU B O 1
ATOM 1656 N N . SER B 1 67 ? 9.797 16.844 21.609 1 54.94 67 SER B N 1
ATOM 1657 C CA . SER B 1 67 ? 9.148 15.969 22.578 1 54.94 67 SER B CA 1
ATOM 1658 C C . SER B 1 67 ? 7.629 16.109 22.516 1 54.94 67 SER B C 1
ATOM 1660 O O . SER B 1 67 ? 7.004 16.594 23.469 1 54.94 67 SER B O 1
ATOM 1662 N N . VAL B 1 68 ? 7.168 16.281 21.438 1 53 68 VAL B N 1
ATOM 1663 C CA . VAL B 1 68 ? 5.715 16.422 21.516 1 53 68 VAL B CA 1
ATOM 1664 C C . VAL B 1 68 ? 5.078 15.055 21.766 1 53 68 VAL B C 1
ATOM 1666 O O . VAL 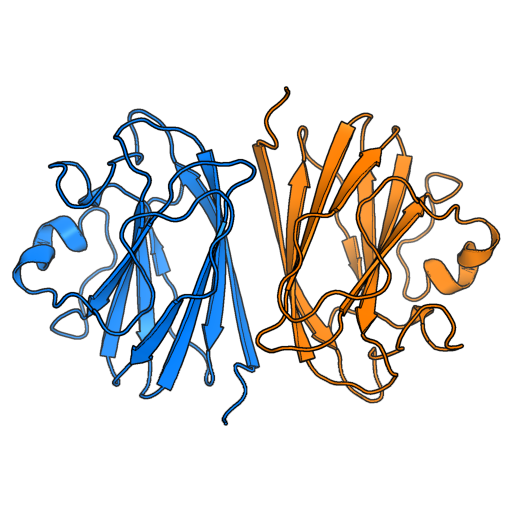B 1 68 ? 5.305 14.109 21 1 53 68 VAL B O 1
ATOM 1669 N N . PRO B 1 69 ? 4.648 14.852 23.078 1 49.69 69 PRO B N 1
ATOM 1670 C CA . PRO B 1 69 ? 3.961 13.578 23.312 1 49.69 69 PRO B CA 1
ATOM 1671 C C . PRO B 1 69 ? 2.951 13.234 22.219 1 49.69 69 PRO B C 1
ATOM 1673 O O . PRO B 1 69 ? 2.334 14.133 21.641 1 49.69 69 PRO B O 1
ATOM 1676 N N . VAL B 1 70 ? 3.123 12.102 21.547 1 48.31 70 VAL B N 1
ATOM 1677 C CA . VAL B 1 70 ? 2.406 11.445 20.453 1 48.31 70 VAL B CA 1
ATOM 1678 C C . VAL B 1 70 ? 0.964 11.18 20.875 1 48.31 70 VAL B C 1
ATOM 1680 O O . VAL B 1 70 ? 0.714 10.352 21.766 1 48.31 70 VAL B O 1
ATOM 1683 N N . GLY B 1 71 ? 0.304 12.039 21.781 1 48.16 71 GLY B N 1
ATOM 1684 C CA . GLY B 1 71 ? -1.076 11.695 22.078 1 48.16 71 GLY B CA 1
ATOM 1685 C C . GLY B 1 71 ? -2.051 12.133 21 1 48.16 71 GLY B C 1
ATOM 1686 O O . GLY B 1 71 ? -1.64 12.648 19.953 1 48.16 71 GLY B O 1
ATOM 1687 N N . ILE B 1 72 ? -3.494 11.828 21.141 1 52.91 72 ILE B N 1
ATOM 1688 C CA . ILE B 1 72 ? -4.738 11.859 20.375 1 52.91 72 ILE B CA 1
ATOM 1689 C C . ILE B 1 72 ? -4.875 13.203 19.656 1 52.91 72 ILE B C 1
ATOM 1691 O O . ILE B 1 72 ? -5.438 13.281 18.562 1 52.91 72 ILE B O 1
ATOM 1695 N N . ASP B 1 73 ? -4.121 14.156 20.078 1 61.78 73 ASP B N 1
ATOM 1696 C CA . ASP B 1 73 ? -4.516 15.414 19.453 1 61.78 73 ASP B CA 1
ATOM 1697 C C . ASP B 1 73 ? -3.293 16.25 19.062 1 61.78 73 ASP B C 1
ATOM 1699 O O . ASP B 1 73 ? -3.141 17.391 19.516 1 61.78 73 ASP B O 1
ATOM 1703 N N . TRP B 1 74 ? -2.365 15.484 18.375 1 63.78 74 TRP B N 1
ATOM 1704 C CA . TRP B 1 74 ? -1.156 16.234 18.047 1 63.78 74 TRP B CA 1
ATOM 1705 C C . TRP B 1 74 ? -1.498 17.516 17.281 1 63.78 74 TRP B C 1
ATOM 1707 O O . TRP B 1 74 ? -1.031 18.594 17.641 1 63.78 74 TRP B O 1
ATOM 1717 N N . LEU B 1 75 ? -2.293 17.203 16.422 1 74.06 75 LEU B N 1
ATOM 1718 C CA . LEU B 1 75 ? -2.566 18.359 15.555 1 74.06 75 LEU B CA 1
ATOM 1719 C C . LEU B 1 75 ? -3.553 19.312 16.219 1 74.06 75 LEU B C 1
ATOM 1721 O O . LEU B 1 75 ? -3.514 20.516 15.984 1 74.06 75 LEU B O 1
ATOM 1725 N N . TYR B 1 76 ? -4.316 18.75 17.156 1 72.38 76 TYR B N 1
ATOM 1726 C CA . TYR B 1 76 ? -5.238 19.656 17.812 1 72.38 76 TYR B CA 1
ATOM 1727 C C . TYR B 1 76 ? -4.48 20.672 18.672 1 72.38 76 TYR B C 1
ATOM 1729 O O . TYR B 1 76 ? -4.754 21.875 18.594 1 72.38 76 TYR B O 1
ATOM 1737 N N . LYS B 1 77 ? -3.531 20.188 19.375 1 69.88 77 LYS B N 1
ATOM 1738 C CA . LYS B 1 77 ? -2.84 21.016 20.344 1 69.88 77 LYS B CA 1
ATOM 1739 C C . LYS B 1 77 ? -1.761 21.859 19.672 1 69.88 77 LYS B C 1
ATOM 1741 O O . LYS B 1 77 ? -1.438 22.953 20.141 1 69.88 77 LYS B O 1
ATOM 1746 N N . HIS B 1 78 ? -1.304 21.391 18.562 1 71.44 78 HIS B N 1
ATOM 1747 C CA . HIS B 1 78 ? -0.103 22.016 18.031 1 71.44 78 HIS B CA 1
ATOM 1748 C C . HIS B 1 78 ? -0.346 22.562 16.625 1 71.44 78 HIS B C 1
ATOM 1750 O O . HIS B 1 78 ? 0.595 22.984 15.938 1 71.44 78 HIS B O 1
ATOM 1756 N N . TYR B 1 79 ? -1.525 22.516 16.297 1 75.19 79 TYR B N 1
ATOM 1757 C CA . TYR B 1 79 ? -1.844 22.906 14.93 1 75.19 79 TYR B CA 1
ATOM 1758 C C . TYR B 1 79 ? -1.396 24.328 14.648 1 75.19 79 TYR B C 1
ATOM 1760 O O . TYR B 1 79 ? -0.904 24.641 13.562 1 75.19 79 TYR B O 1
ATOM 1768 N N . ARG B 1 80 ? -1.449 25.125 15.695 1 74.62 80 ARG B N 1
ATOM 1769 C CA . ARG B 1 80 ? -1.125 26.531 15.5 1 74.62 80 ARG B CA 1
ATOM 1770 C C . ARG B 1 80 ? 0.368 26.719 15.25 1 74.62 80 ARG B C 1
ATOM 1772 O O . ARG B 1 80 ? 0.77 27.625 14.508 1 74.62 80 ARG B O 1
ATOM 1779 N N . ASP B 1 81 ? 1.129 25.797 15.906 1 79.06 81 ASP B N 1
ATOM 1780 C CA . ASP B 1 81 ? 2.576 25.938 15.773 1 79.06 81 ASP B CA 1
ATOM 1781 C C . ASP B 1 81 ? 3.123 25.047 14.672 1 79.06 81 ASP B C 1
ATOM 1783 O O . ASP B 1 81 ? 4.297 25.141 14.305 1 79.06 81 ASP B O 1
ATOM 1787 N N . ALA B 1 82 ? 2.209 24.234 14.211 1 83 82 ALA B N 1
ATOM 1788 C CA . ALA B 1 82 ? 2.654 23.328 13.156 1 83 82 ALA B CA 1
ATOM 1789 C C . ALA B 1 82 ? 2.73 24.047 11.812 1 83 82 ALA B C 1
ATOM 1791 O O . ALA B 1 82 ? 1.941 24.969 11.539 1 83 82 ALA B O 1
ATOM 1792 N N . VAL B 1 83 ? 3.797 23.688 11.055 1 87.56 83 VAL B N 1
ATOM 1793 C CA . VAL B 1 83 ? 3.971 24.297 9.742 1 87.56 83 VAL B CA 1
ATOM 1794 C C . VAL B 1 83 ? 3.561 23.312 8.656 1 87.56 83 VAL B C 1
ATOM 1796 O O . VAL B 1 83 ? 4.148 22.234 8.531 1 87.56 83 VAL B O 1
ATOM 1799 N N . ARG B 1 84 ? 2.592 23.734 7.895 1 89.94 84 ARG B N 1
ATOM 1800 C CA . ARG B 1 84 ? 2.146 22.891 6.793 1 89.94 84 ARG B CA 1
ATOM 1801 C C . ARG B 1 84 ? 3.207 22.797 5.703 1 89.94 84 ARG B C 1
ATOM 1803 O O . ARG B 1 84 ? 3.68 23.828 5.207 1 89.94 84 ARG B O 1
ATOM 1810 N N . MET B 1 85 ? 3.504 21.562 5.414 1 93.12 85 MET B N 1
ATOM 1811 C CA . MET B 1 85 ? 4.402 21.344 4.285 1 93.12 85 MET B CA 1
ATOM 1812 C C . MET B 1 85 ? 3.652 21.469 2.963 1 93.12 85 MET B C 1
ATOM 1814 O O . MET B 1 85 ? 2.559 20.922 2.807 1 93.12 85 MET B O 1
ATOM 1818 N N . THR B 1 86 ? 4.203 22.234 2.02 1 90.44 86 THR B N 1
ATOM 1819 C CA . THR B 1 86 ? 3.451 22.516 0.801 1 90.44 86 THR B CA 1
ATOM 1820 C C . THR B 1 86 ? 4.215 22.047 -0.429 1 90.44 86 THR B C 1
ATOM 1822 O O . THR B 1 86 ? 3.773 22.25 -1.562 1 90.44 86 THR B O 1
ATOM 1825 N N . ASP B 1 87 ? 5.324 21.469 -0.226 1 91.88 87 ASP B N 1
ATOM 1826 C CA . ASP B 1 87 ? 6.148 21.094 -1.372 1 91.88 87 ASP B CA 1
ATOM 1827 C C . ASP B 1 87 ? 5.73 19.734 -1.928 1 91.88 87 ASP B C 1
ATOM 1829 O O . ASP B 1 87 ? 6.16 19.344 -3.016 1 91.88 87 ASP B O 1
ATOM 1833 N N . GLY B 1 88 ? 4.91 19.078 -1.121 1 88.25 88 GLY B N 1
ATOM 1834 C CA . GLY B 1 88 ? 4.445 17.797 -1.616 1 88.25 88 GLY B CA 1
ATOM 1835 C C . GLY B 1 88 ? 3.32 17.922 -2.625 1 88.25 88 GLY B C 1
ATOM 1836 O O . GLY B 1 88 ? 2.525 18.859 -2.568 1 88.25 88 GLY B O 1
ATOM 1837 N N . ASP B 1 89 ? 3.303 17.125 -3.631 1 82.38 89 ASP B N 1
ATOM 1838 C CA . ASP B 1 89 ? 2.178 17.062 -4.559 1 82.38 89 ASP B CA 1
ATOM 1839 C C . ASP B 1 89 ? 0.947 16.453 -3.893 1 82.38 89 ASP B C 1
ATOM 1841 O O . ASP B 1 89 ? 0.432 15.43 -4.348 1 82.38 89 ASP B O 1
ATOM 1845 N N . ASP B 1 90 ? 0.506 17.094 -2.822 1 81.25 90 ASP B N 1
ATOM 1846 C CA . ASP B 1 90 ? -0.608 16.562 -2.045 1 81.25 90 ASP B CA 1
ATOM 1847 C C . ASP B 1 90 ? -1.902 17.312 -2.355 1 81.25 90 ASP B C 1
ATOM 1849 O O . ASP B 1 90 ? -2.877 17.203 -1.605 1 81.25 90 ASP B O 1
ATOM 1853 N N . GLY B 1 91 ? -2.135 17.953 -3.482 1 73.88 91 GLY B N 1
ATOM 1854 C CA . GLY B 1 91 ? -3.318 18.688 -3.898 1 73.88 91 GLY B CA 1
ATOM 1855 C C . GLY B 1 91 ? -4.516 18.453 -2.994 1 73.88 91 GLY B C 1
ATOM 1856 O O . GLY B 1 91 ? -4.406 17.75 -1.983 1 73.88 91 GLY B O 1
ATOM 1857 N N . PRO B 1 92 ? -5.586 19.047 -3.227 1 74.75 92 PRO B N 1
ATOM 1858 C CA . PRO B 1 92 ? -6.723 19.031 -2.299 1 74.75 92 PRO B CA 1
ATOM 1859 C C . PRO B 1 92 ? -7.332 17.641 -2.139 1 74.75 92 PRO B C 1
ATOM 1861 O O . PRO B 1 92 ? -7.703 17.25 -1.03 1 74.75 92 PRO B O 1
ATOM 1864 N N . PHE B 1 93 ? -7.625 17 -3.211 1 88.06 93 PHE B N 1
ATOM 1865 C CA . PHE B 1 93 ? -8.172 15.656 -3.143 1 88.06 93 PHE B CA 1
ATOM 1866 C C . PHE B 1 93 ? -7.766 14.844 -4.363 1 88.06 93 PHE B C 1
ATOM 1868 O O . PHE B 1 93 ? -7.566 15.398 -5.449 1 88.06 93 PHE B O 1
ATOM 1875 N N . VAL B 1 94 ? -7.523 13.594 -4.043 1 87.31 94 VAL B N 1
ATOM 1876 C CA . VAL B 1 94 ? -7.371 12.633 -5.125 1 87.31 94 VAL B CA 1
ATOM 1877 C C . VAL B 1 94 ? -8.43 11.539 -5 1 87.31 94 VAL B C 1
ATOM 1879 O O . VAL B 1 94 ? -8.891 11.234 -3.895 1 87.31 94 VAL B O 1
ATOM 1882 N N . MET B 1 95 ? -8.789 10.977 -6.105 1 87.25 95 MET B N 1
ATOM 1883 C CA . MET B 1 95 ? -9.805 9.93 -6.086 1 87.25 95 MET B CA 1
ATOM 1884 C C . MET B 1 95 ? -9.156 8.547 -5.992 1 87.25 95 MET B C 1
ATOM 1886 O O . MET B 1 95 ? -8.312 8.195 -6.816 1 87.25 95 MET B O 1
ATOM 1890 N N . GLY B 1 96 ? -9.641 7.781 -4.969 1 88.75 96 GLY B N 1
ATOM 1891 C CA . GLY B 1 96 ? -9.258 6.383 -4.863 1 88.75 96 GLY B CA 1
ATOM 1892 C C . GLY B 1 96 ? -7.809 6.188 -4.453 1 88.75 96 GLY B C 1
ATOM 1893 O O . GLY B 1 96 ? -7.508 6.059 -3.266 1 88.75 96 GLY B O 1
ATOM 1894 N N . THR B 1 97 ? -6.922 6.176 -5.543 1 84.06 97 THR B N 1
ATOM 1895 C CA . THR B 1 97 ? -5.5 5.969 -5.285 1 84.06 97 THR B CA 1
ATOM 1896 C C . THR B 1 97 ? -4.688 7.184 -5.727 1 84.06 97 THR B C 1
ATOM 1898 O O . THR B 1 97 ? -4.758 7.594 -6.883 1 84.06 97 THR B O 1
ATOM 1901 N N . SER B 1 98 ? -3.906 7.645 -4.879 1 81.12 98 SER B N 1
ATOM 1902 C CA . SER B 1 98 ? -3.107 8.82 -5.199 1 81.12 98 SER B CA 1
ATOM 1903 C C . SER B 1 98 ? -1.767 8.43 -5.812 1 81.12 98 SER B C 1
ATOM 1905 O O . SER B 1 98 ? -1.237 7.352 -5.523 1 81.12 98 SER B O 1
ATOM 1907 N N . ALA B 1 99 ? -1.302 9.352 -6.66 1 84.75 99 ALA B N 1
ATOM 1908 C CA . ALA B 1 99 ? 0.141 9.328 -6.887 1 84.75 99 ALA B CA 1
ATOM 1909 C C . ALA B 1 99 ? 0.901 9.633 -5.598 1 84.75 99 ALA B C 1
ATOM 1911 O O . ALA B 1 99 ? 0.354 10.234 -4.672 1 84.75 99 ALA B O 1
ATOM 1912 N N . PRO B 1 100 ? 2.146 9.18 -5.516 1 89.81 100 PRO B N 1
ATOM 1913 C CA . PRO B 1 100 ? 2.908 9.477 -4.301 1 89.81 100 PRO B CA 1
ATOM 1914 C C . PRO B 1 100 ? 3.162 10.977 -4.121 1 89.81 100 PRO B C 1
ATOM 1916 O O . PRO B 1 100 ? 3.576 11.648 -5.062 1 89.81 100 PRO B O 1
ATOM 1919 N N . ALA B 1 101 ? 2.791 11.539 -3.059 1 94.12 101 ALA B N 1
ATOM 1920 C CA . ALA B 1 101 ? 3.234 12.875 -2.66 1 94.12 101 ALA B CA 1
ATOM 1921 C C . ALA B 1 101 ? 4.664 12.844 -2.127 1 94.12 101 ALA B C 1
ATOM 1923 O O . ALA B 1 101 ? 4.957 12.125 -1.169 1 94.12 101 ALA B O 1
ATOM 1924 N N . VAL B 1 102 ? 5.543 13.594 -2.697 1 95.12 102 VAL B N 1
ATOM 1925 C CA . VAL B 1 102 ? 6.953 13.57 -2.314 1 95.12 102 VAL B CA 1
ATOM 1926 C C . VAL B 1 102 ? 7.301 14.844 -1.549 1 95.12 102 VAL B C 1
ATOM 1928 O O . VAL B 1 102 ? 7.105 15.953 -2.055 1 95.12 102 VAL B O 1
ATOM 1931 N N . TYR B 1 103 ? 7.824 14.672 -0.369 1 97.06 103 TYR B N 1
ATOM 1932 C CA . TYR B 1 103 ? 8.234 15.797 0.466 1 97.06 103 TYR B CA 1
ATOM 1933 C C . TYR B 1 103 ? 9.742 15.773 0.704 1 97.06 103 TYR B C 1
ATOM 1935 O O . TYR B 1 103 ? 10.328 14.711 0.909 1 97.06 103 TYR B O 1
ATOM 1943 N N . SER B 1 104 ? 10.305 16.922 0.637 1 97.12 104 SER B N 1
ATOM 1944 C CA . SER B 1 104 ? 11.68 17.094 1.101 1 97.12 104 SER B CA 1
ATOM 1945 C C . SER B 1 104 ? 11.719 17.5 2.57 1 97.12 104 SER B C 1
ATOM 1947 O O . SER B 1 104 ? 11.359 18.625 2.918 1 97.12 104 SER B O 1
ATOM 1949 N N . LEU B 1 105 ? 12.203 16.578 3.375 1 96 105 LEU B N 1
ATOM 1950 C CA . LEU B 1 105 ? 12.141 16.812 4.812 1 96 105 LEU B CA 1
ATOM 1951 C C . LEU B 1 105 ? 13.516 17.188 5.363 1 96 105 LEU B C 1
ATOM 1953 O O . LEU B 1 105 ? 14.531 16.625 4.949 1 96 105 LEU B O 1
ATOM 1957 N N . GLU B 1 106 ? 13.516 18.156 6.227 1 95.31 106 GLU B N 1
ATOM 1958 C CA . GLU B 1 106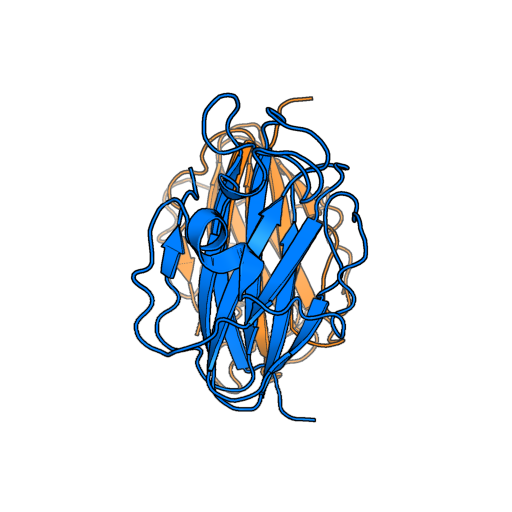 ? 14.656 18.359 7.113 1 95.31 106 GLU B CA 1
ATOM 1959 C C . GLU B 1 106 ? 14.57 17.469 8.344 1 95.31 106 GLU B C 1
ATOM 1961 O O . GLU B 1 106 ? 13.523 16.891 8.625 1 95.31 106 GLU B O 1
ATOM 1966 N N . ALA B 1 107 ? 15.719 17.375 9.023 1 94.94 107 ALA B N 1
ATOM 1967 C CA . ALA B 1 107 ? 15.695 16.594 10.266 1 94.94 107 ALA B CA 1
ATOM 1968 C C . ALA B 1 107 ? 14.664 17.141 11.242 1 94.94 107 ALA B C 1
ATOM 1970 O O . ALA B 1 107 ? 14.586 18.359 11.453 1 94.94 107 ALA B O 1
ATOM 1971 N N . GLY B 1 108 ? 13.797 16.297 11.766 1 92.12 108 GLY B N 1
ATOM 1972 C CA . GLY B 1 108 ? 12.781 16.766 12.703 1 92.12 108 GLY B CA 1
ATOM 1973 C C . GLY B 1 108 ? 11.586 15.836 12.773 1 92.12 108 GLY B C 1
ATOM 1974 O O . GLY B 1 108 ? 11.641 14.688 12.32 1 92.12 108 GLY B O 1
ATOM 1975 N N . SER B 1 109 ? 10.562 16.328 13.438 1 90.5 109 SER B N 1
ATOM 1976 C CA . SER B 1 109 ? 9.336 15.562 13.633 1 90.5 109 SER B CA 1
ATOM 1977 C C . SER B 1 109 ? 8.195 16.109 12.781 1 90.5 109 SER B C 1
ATOM 1979 O O . SER B 1 109 ? 8.055 17.328 12.641 1 90.5 109 SER B O 1
ATOM 1981 N N . TYR B 1 110 ? 7.41 15.219 12.227 1 90.88 110 TYR B N 1
ATOM 1982 C CA . TYR B 1 110 ? 6.297 15.555 11.352 1 90.88 110 TYR B CA 1
ATOM 1983 C C . TYR B 1 110 ? 5.059 14.742 11.711 1 90.88 110 TYR B C 1
ATOM 1985 O O . TYR B 1 110 ? 5.164 13.664 12.305 1 90.88 110 TYR B O 1
ATOM 1993 N N . VAL B 1 111 ? 3.947 15.266 11.344 1 91.56 111 VAL B N 1
ATOM 1994 C CA . VAL B 1 111 ? 2.699 14.516 11.445 1 91.56 111 VAL B CA 1
ATOM 1995 C C . VAL B 1 111 ? 2.004 14.492 10.086 1 91.56 111 VAL B C 1
ATOM 1997 O O . VAL B 1 111 ? 1.802 15.539 9.469 1 91.56 111 VAL B O 1
ATOM 2000 N N . CYS B 1 112 ? 1.734 13.352 9.625 1 93.62 112 CYS B N 1
ATOM 2001 C CA . CYS B 1 112 ? 0.925 13.148 8.43 1 93.62 112 CYS B CA 1
ATOM 2002 C C . CYS B 1 112 ? -0.541 12.938 8.797 1 93.62 112 CYS B C 1
ATOM 2004 O O . CYS B 1 112 ? -0.872 12.031 9.562 1 93.62 112 CYS B O 1
ATOM 2006 N N . LEU B 1 113 ? -1.329 13.805 8.289 1 93.38 113 LEU B N 1
ATOM 2007 C CA . LEU B 1 113 ? -2.77 13.727 8.508 1 93.38 113 LEU B CA 1
ATOM 2008 C C . LEU B 1 113 ? -3.477 13.148 7.285 1 93.38 113 LEU B C 1
ATOM 2010 O O . LEU B 1 113 ? -3.312 13.656 6.172 1 93.38 113 LEU B O 1
ATOM 2014 N N . LEU B 1 114 ? -4.266 12.125 7.504 1 95.75 114 LEU B N 1
ATOM 2015 C CA . LEU B 1 114 ? -5.078 11.523 6.449 1 95.75 114 LEU B CA 1
ATOM 2016 C C . LEU B 1 114 ? -6.547 11.898 6.613 1 95.75 114 LEU B C 1
ATOM 2018 O O . LEU B 1 114 ? -7.105 11.781 7.707 1 95.75 114 LEU B O 1
ATOM 2022 N N . HIS B 1 115 ? -7.125 12.328 5.512 1 94.81 115 HIS B N 1
ATOM 2023 C CA . HIS B 1 115 ? -8.508 12.766 5.703 1 94.81 115 HIS B CA 1
ATOM 2024 C C . HIS B 1 115 ? -9.344 12.5 4.457 1 94.81 115 HIS B C 1
ATOM 2026 O O . HIS B 1 115 ? -8.805 12.406 3.35 1 94.81 115 HIS B O 1
ATOM 2032 N N . MET B 1 116 ? -10.625 12.344 4.652 1 96.75 116 MET B N 1
ATOM 2033 C CA . MET B 1 116 ? -11.617 12.359 3.582 1 96.75 116 MET B CA 1
ATOM 2034 C C . MET B 1 116 ? -12.164 13.773 3.369 1 96.75 116 MET B C 1
ATOM 2036 O O . MET B 1 116 ? -11.719 14.719 4.02 1 96.75 116 MET B O 1
ATOM 2040 N N . ASP B 1 117 ? -13.086 13.961 2.439 1 96.31 117 ASP B N 1
ATOM 2041 C CA . ASP B 1 117 ? -13.609 15.281 2.115 1 96.31 117 ASP B CA 1
ATOM 2042 C C . ASP B 1 117 ? -14.609 15.75 3.166 1 96.31 117 ASP B C 1
ATOM 2044 O O . ASP B 1 117 ? -14.609 16.922 3.562 1 96.31 117 ASP B O 1
ATOM 2048 N N . GLN B 1 118 ? -15.398 14.836 3.664 1 96.81 118 GLN B N 1
ATOM 2049 C CA . GLN B 1 118 ? -16.469 15.172 4.594 1 96.81 118 GLN B CA 1
ATOM 2050 C C . GLN B 1 118 ? -16.375 14.359 5.879 1 96.81 118 GLN B C 1
ATOM 2052 O O . GLN B 1 118 ? -15.945 13.195 5.852 1 96.81 118 GLN B O 1
ATOM 2057 N N . PRO B 1 119 ? -16.844 15 6.973 1 97.44 119 PRO B N 1
ATOM 2058 C CA . PRO B 1 119 ? -16.906 14.219 8.211 1 97.44 119 PRO B CA 1
ATOM 2059 C C . PRO B 1 119 ? -17.828 13.008 8.102 1 97.44 119 PRO B C 1
ATOM 2061 O O . PRO B 1 119 ? -18.766 13.008 7.301 1 97.44 119 PRO B O 1
ATOM 2064 N N . ASP B 1 120 ? -17.547 11.906 8.812 1 98 120 ASP B N 1
ATOM 2065 C CA . ASP B 1 120 ? -18.359 10.719 9.016 1 98 120 ASP B CA 1
ATOM 2066 C C . ASP B 1 120 ? -18.438 9.883 7.734 1 98 120 ASP B C 1
ATOM 2068 O O . ASP B 1 120 ? -19.375 9.094 7.559 1 98 120 ASP B O 1
ATOM 2072 N N . THR B 1 121 ? -17.516 10.18 6.84 1 96.12 121 THR B N 1
ATOM 2073 C CA . THR B 1 121 ? -17.375 9.281 5.703 1 96.12 121 THR B CA 1
ATOM 2074 C C . THR B 1 121 ? -16.516 8.078 6.066 1 96.12 121 THR B C 1
ATOM 2076 O O . THR B 1 121 ? -15.383 8.234 6.512 1 96.12 121 THR B O 1
ATOM 2079 N N . GLU B 1 122 ? -17.062 6.887 5.906 1 96.06 122 GLU B N 1
ATOM 2080 C CA . GLU B 1 122 ? -16.375 5.66 6.305 1 96.06 122 GLU B CA 1
ATOM 2081 C C . GLU B 1 122 ? -15.672 5.012 5.117 1 96.06 122 GLU B C 1
ATOM 2083 O O . GLU B 1 122 ? -16.25 4.891 4.035 1 96.06 122 GLU B O 1
ATOM 2088 N N . ARG B 1 123 ? -14.438 4.645 5.375 1 95.69 123 ARG B N 1
ATOM 2089 C CA . ARG B 1 123 ? -13.664 3.957 4.348 1 95.69 123 ARG B CA 1
ATOM 2090 C C . ARG B 1 123 ? -12.414 3.318 4.941 1 95.69 123 ARG B C 1
ATOM 2092 O O . ARG B 1 123 ? -11.789 3.885 5.844 1 95.69 123 ARG B O 1
ATOM 2099 N N . ARG B 1 124 ? -12.07 2.184 4.422 1 96 124 ARG B N 1
ATOM 2100 C CA . ARG B 1 124 ? -10.758 1.621 4.746 1 96 124 ARG B CA 1
ATOM 2101 C C . ARG B 1 124 ? -9.68 2.184 3.826 1 96 124 ARG B C 1
ATOM 2103 O O . ARG B 1 124 ? -9.922 2.408 2.639 1 96 124 ARG B O 1
ATOM 2110 N N . PHE B 1 125 ? -8.484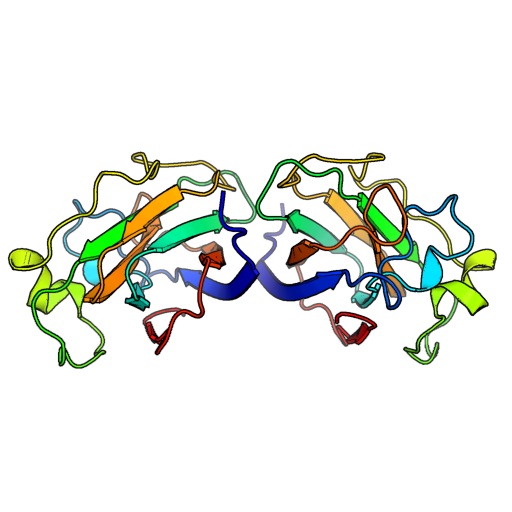 2.385 4.375 1 96.94 125 PHE B N 1
ATOM 2111 C CA . PHE B 1 125 ? -7.414 2.959 3.564 1 96.94 125 PHE B CA 1
ATOM 2112 C C . PHE B 1 125 ? -6.109 2.197 3.771 1 96.94 125 PHE B C 1
ATOM 2114 O O . PHE B 1 125 ? -5.973 1.44 4.734 1 96.94 125 PHE B O 1
ATOM 2121 N N . ALA B 1 126 ? -5.277 2.34 2.881 1 97.19 126 ALA B N 1
ATOM 2122 C CA . ALA B 1 126 ? -3.875 1.946 3.002 1 97.19 126 ALA B CA 1
ATOM 2123 C C . ALA B 1 126 ? -2.947 3.127 2.732 1 97.19 126 ALA B C 1
ATOM 2125 O O . ALA B 1 126 ? -3.248 3.984 1.898 1 97.19 126 ALA B O 1
ATOM 2126 N N . LEU B 1 127 ? -1.892 3.17 3.445 1 97.06 127 LEU B N 1
ATOM 2127 C CA . LEU B 1 127 ? -0.845 4.176 3.293 1 97.06 127 LEU B CA 1
ATOM 2128 C C . LEU B 1 127 ? 0.519 3.516 3.115 1 97.06 127 LEU B C 1
ATOM 2130 O O . LEU B 1 127 ? 0.928 2.691 3.936 1 97.06 127 LEU B O 1
ATOM 2134 N N . VAL B 1 128 ? 1.146 3.832 2.043 1 96.62 128 VAL B N 1
ATOM 2135 C CA . VAL B 1 128 ? 2.508 3.365 1.815 1 96.62 128 VAL B CA 1
ATOM 2136 C C . VAL B 1 128 ? 3.482 4.535 1.929 1 96.62 128 VAL B C 1
ATOM 2138 O O . VAL B 1 128 ? 3.307 5.562 1.272 1 96.62 128 VAL B O 1
ATOM 2141 N N . ILE B 1 129 ? 4.477 4.371 2.785 1 97.38 129 ILE B N 1
ATOM 2142 C CA . ILE B 1 129 ? 5.512 5.379 2.99 1 97.38 129 ILE B CA 1
ATOM 2143 C C . ILE B 1 129 ? 6.855 4.84 2.506 1 97.38 129 ILE B C 1
ATOM 2145 O O . ILE B 1 129 ? 7.27 3.744 2.895 1 97.38 129 ILE B O 1
ATOM 2149 N N . ARG B 1 130 ? 7.5 5.578 1.66 1 97 130 ARG B N 1
ATOM 2150 C CA . ARG B 1 130 ? 8.836 5.227 1.19 1 97 130 ARG B CA 1
ATOM 2151 C C . ARG B 1 130 ? 9.844 6.316 1.534 1 97 130 ARG B C 1
ATOM 2153 O O . ARG B 1 130 ? 9.555 7.504 1.39 1 97 130 ARG B O 1
ATOM 2160 N N . SER B 1 131 ? 10.953 5.883 2.047 1 97.25 131 SER B N 1
ATOM 2161 C CA . SER B 1 131 ? 11.992 6.848 2.404 1 97.25 131 SER B CA 1
ATOM 2162 C C . SER B 1 131 ? 13.367 6.371 1.967 1 97.25 131 SER B C 1
ATOM 2164 O O . SER B 1 131 ? 13.555 5.195 1.648 1 97.25 131 SER B O 1
ATOM 2166 N N . GLN B 1 132 ? 14.266 7.297 1.835 1 96.5 132 GLN B N 1
ATOM 2167 C CA . GLN B 1 132 ? 15.633 7.004 1.415 1 96.5 132 GLN B CA 1
ATOM 2168 C C . GLN B 1 132 ? 16.438 6.379 2.553 1 96.5 132 GLN B C 1
ATOM 2170 O O . GLN B 1 132 ? 17.312 5.547 2.314 1 96.5 132 GLN B O 1
ATOM 2175 N N . THR B 1 133 ? 16.219 6.832 3.752 1 96.31 133 THR B N 1
ATOM 2176 C CA . THR B 1 133 ? 16.766 6.281 4.984 1 96.31 133 THR B CA 1
ATOM 2177 C C . THR B 1 133 ? 15.641 5.91 5.957 1 96.31 133 THR B C 1
ATOM 2179 O O . THR B 1 133 ? 14.523 6.402 5.832 1 96.31 133 THR B O 1
ATOM 2182 N N . PRO B 1 134 ? 15.875 4.969 6.844 1 94.31 134 PRO B N 1
ATOM 2183 C CA . PRO B 1 134 ? 14.797 4.547 7.746 1 94.31 134 PRO B CA 1
ATOM 2184 C C . PRO B 1 134 ? 14.148 5.719 8.484 1 94.31 134 PRO B C 1
ATOM 2186 O O . PRO B 1 134 ? 14.844 6.664 8.875 1 94.31 134 PRO B O 1
ATOM 2189 N N . LEU B 1 135 ? 12.828 5.711 8.414 1 93.38 135 LEU B N 1
ATOM 2190 C CA . LEU B 1 135 ? 12.086 6.605 9.297 1 93.38 135 LEU B CA 1
ATOM 2191 C C . LEU B 1 135 ? 12.023 6.043 10.711 1 93.38 135 LEU B C 1
ATOM 2193 O O . LEU B 1 135 ? 11.703 4.867 10.898 1 93.38 135 LEU B O 1
ATOM 2197 N N . TYR B 1 136 ? 12.484 6.832 11.586 1 81.62 136 TYR B N 1
ATOM 2198 C CA . TYR B 1 136 ? 12.516 6.402 12.977 1 81.62 136 TYR B CA 1
ATOM 2199 C C . TYR B 1 136 ? 11.219 6.777 13.695 1 81.62 136 TYR B C 1
ATOM 2201 O O . TYR B 1 136 ? 10.578 7.773 13.344 1 81.62 136 TYR B O 1
ATOM 2209 N N . ASP B 1 137 ? 10.625 5.973 14.531 1 84.44 137 ASP B N 1
ATOM 2210 C CA . ASP B 1 137 ? 9.531 6.242 15.461 1 84.44 137 ASP B CA 1
ATOM 2211 C C . ASP B 1 137 ? 8.227 6.512 14.711 1 84.44 137 ASP B C 1
ATOM 2213 O O . ASP B 1 137 ? 7.57 7.527 14.945 1 84.44 137 ASP B O 1
ATOM 2217 N N . ILE B 1 138 ? 7.914 5.703 13.711 1 89.88 138 ILE B N 1
ATOM 2218 C CA . ILE B 1 138 ? 6.609 5.824 13.07 1 89.88 138 ILE B CA 1
ATOM 2219 C C . ILE B 1 138 ? 5.508 5.48 14.07 1 89.88 138 ILE B C 1
ATOM 2221 O O . ILE B 1 138 ? 5.387 4.332 14.5 1 89.88 138 ILE B O 1
ATOM 2225 N N . GLU B 1 139 ? 4.75 6.43 14.438 1 90.44 139 GLU B N 1
ATOM 2226 C CA . GLU B 1 139 ? 3.723 6.262 15.461 1 90.44 139 GLU B CA 1
ATOM 2227 C C . GLU B 1 139 ? 2.336 6.566 14.898 1 90.44 139 GLU B C 1
ATOM 2229 O O . GLU B 1 139 ? 1.925 7.727 14.836 1 90.44 139 GLU B O 1
ATOM 2234 N N . PRO B 1 140 ? 1.578 5.543 14.562 1 91.94 140 PRO B N 1
ATOM 2235 C CA . PRO B 1 140 ? 0.209 5.746 14.078 1 91.94 140 PRO B CA 1
ATOM 2236 C C . PRO B 1 140 ? -0.771 6.062 15.211 1 91.94 140 PRO B C 1
ATOM 2238 O O . PRO B 1 140 ? -0.658 5.504 16.297 1 91.94 140 PRO B O 1
ATOM 2241 N N . HIS B 1 141 ? -1.649 6.984 14.938 1 90.25 141 HIS B N 1
ATOM 2242 C CA . HIS B 1 141 ? -2.695 7.375 15.875 1 90.25 141 HIS B CA 1
ATOM 2243 C C . HIS B 1 141 ? -4.051 7.473 15.188 1 90.25 141 HIS B C 1
ATOM 2245 O O . HIS B 1 141 ? -4.141 7.961 14.055 1 90.25 141 HIS B O 1
ATOM 2251 N N . GLN B 1 142 ? -5.152 7.023 15.867 1 91.69 142 GLN B N 1
ATOM 2252 C CA . GLN B 1 142 ? -6.535 7.148 15.422 1 91.69 142 GLN B CA 1
ATOM 2253 C C . GLN B 1 142 ? -6.762 6.402 14.109 1 91.69 142 GLN B C 1
ATOM 2255 O O . GLN B 1 142 ? -7.445 6.906 13.211 1 91.69 142 GLN B O 1
ATOM 2260 N N . MET B 1 143 ? -6.184 5.25 14.078 1 93.62 143 MET B N 1
ATOM 2261 C CA . MET B 1 143 ? -6.195 4.535 12.805 1 93.62 143 MET B CA 1
ATOM 2262 C C . MET B 1 143 ? -7.496 3.762 12.625 1 93.62 143 MET B C 1
ATOM 2264 O O . MET B 1 143 ? -7.773 3.246 11.539 1 93.62 143 MET B O 1
ATOM 2268 N N . GLU B 1 144 ? -8.219 3.586 13.75 1 91.38 144 GLU B N 1
ATOM 2269 C CA . GLU B 1 144 ? -9.477 2.852 13.688 1 91.38 144 GLU B CA 1
ATOM 2270 C C . GLU B 1 144 ? -10.492 3.402 14.695 1 91.38 144 GLU B C 1
ATOM 2272 O O . GLU B 1 144 ? -10.109 3.992 15.703 1 91.38 144 GLU B O 1
#